Protein AF-B7WRX2-F1 (afdb_monomer)

Structure (mmCIF, N/CA/C/O backbone):
data_AF-B7WRX2-F1
#
_entry.id   AF-B7WRX2-F1
#
loop_
_atom_site.group_PDB
_atom_site.id
_atom_site.type_symbol
_atom_site.label_atom_id
_atom_site.label_alt_id
_atom_site.label_comp_id
_atom_site.label_asym_id
_atom_site.label_entity_id
_atom_site.label_seq_id
_atom_site.pdbx_PDB_ins_code
_atom_site.Cartn_x
_atom_site.Cartn_y
_atom_site.Cartn_z
_atom_site.occupancy
_atom_site.B_iso_or_equiv
_atom_site.auth_seq_id
_atom_site.auth_comp_id
_atom_site.auth_asym_id
_atom_site.auth_atom_id
_atom_site.pdbx_PDB_model_num
ATOM 1 N N . MET A 1 1 ? 31.858 -8.981 95.385 1.00 39.81 1 MET A N 1
ATOM 2 C CA . MET A 1 1 ? 32.748 -10.086 94.977 1.00 39.81 1 MET A CA 1
ATOM 3 C C . MET A 1 1 ? 32.674 -10.110 93.458 1.00 39.81 1 MET A C 1
ATOM 5 O O . MET A 1 1 ? 31.637 -10.496 92.945 1.00 39.81 1 MET A O 1
ATOM 9 N N . SER A 1 2 ? 33.496 -9.304 92.774 1.00 39.25 2 SER A N 1
ATOM 10 C CA . SER A 1 2 ? 34.841 -9.690 92.272 1.00 39.25 2 SER A CA 1
ATOM 11 C C . SER A 1 2 ? 34.689 -10.807 91.237 1.00 39.25 2 SER A C 1
ATOM 13 O O . SER A 1 2 ? 34.076 -11.812 91.560 1.00 39.25 2 SER A O 1
ATOM 15 N N . SER A 1 3 ? 35.172 -10.761 90.003 1.00 35.72 3 SER A N 1
ATOM 16 C CA . SER A 1 3 ? 36.158 -9.952 89.275 1.00 35.72 3 SER A CA 1
ATOM 17 C C . SER A 1 3 ? 35.959 -10.348 87.779 1.00 35.72 3 SER A C 1
ATOM 19 O O . SER A 1 3 ? 35.392 -11.408 87.529 1.00 35.72 3 SER A O 1
ATOM 21 N N . GLU A 1 4 ? 36.114 -9.454 86.787 1.00 37.50 4 GLU A N 1
ATOM 22 C CA . GLU A 1 4 ? 37.285 -9.403 85.865 1.00 37.50 4 GLU A CA 1
ATOM 23 C C . GLU A 1 4 ? 37.557 -10.735 85.117 1.00 37.50 4 GLU A C 1
ATOM 25 O O . GLU A 1 4 ? 37.553 -11.790 85.732 1.00 37.50 4 GLU A O 1
ATOM 30 N N . THR A 1 5 ? 37.855 -10.857 83.821 1.00 41.81 5 THR A N 1
ATOM 31 C CA . THR A 1 5 ? 38.172 -9.983 82.676 1.00 41.81 5 THR A CA 1
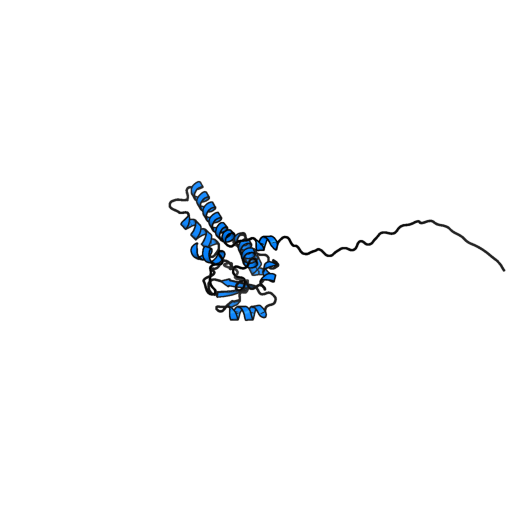ATOM 32 C C . THR A 1 5 ? 38.338 -10.957 81.498 1.00 41.81 5 THR A C 1
ATOM 34 O O . THR A 1 5 ? 38.952 -11.995 81.705 1.00 41.81 5 THR A O 1
ATOM 37 N N . VAL A 1 6 ? 37.941 -10.626 80.264 1.00 42.34 6 VAL A N 1
ATOM 38 C CA . VAL A 1 6 ? 38.852 -10.795 79.110 1.00 42.34 6 VAL A CA 1
ATOM 39 C C . VAL A 1 6 ? 38.416 -9.924 77.937 1.00 42.34 6 VAL A C 1
ATOM 41 O O . VAL A 1 6 ? 37.252 -9.862 77.557 1.00 42.34 6 VAL A O 1
ATOM 44 N N . ASN A 1 7 ? 39.414 -9.246 77.392 1.00 36.06 7 ASN A N 1
ATOM 45 C CA . ASN A 1 7 ? 39.386 -8.256 76.334 1.00 36.06 7 ASN A CA 1
ATOM 46 C C . ASN A 1 7 ? 40.104 -8.874 75.120 1.00 36.06 7 ASN A C 1
ATOM 48 O O . ASN A 1 7 ? 41.166 -9.463 75.314 1.00 36.06 7 ASN A O 1
ATOM 52 N N . ALA A 1 8 ? 39.577 -8.740 73.899 1.00 39.19 8 ALA A N 1
ATOM 53 C CA . ALA A 1 8 ? 40.327 -9.023 72.668 1.00 39.19 8 ALA A CA 1
ATOM 54 C C . ALA A 1 8 ? 39.709 -8.306 71.450 1.00 39.19 8 ALA A C 1
ATOM 56 O O . ALA A 1 8 ? 38.805 -8.805 70.791 1.00 39.19 8 ALA A O 1
ATOM 57 N N . MET A 1 9 ? 40.203 -7.087 71.219 1.00 32.47 9 MET A N 1
ATOM 58 C CA . MET A 1 9 ? 40.670 -6.513 69.944 1.00 32.47 9 MET A CA 1
ATOM 59 C C . MET A 1 9 ? 40.280 -7.241 68.638 1.00 32.47 9 MET A C 1
ATOM 61 O O . MET A 1 9 ? 40.687 -8.379 68.444 1.00 32.47 9 MET A O 1
ATOM 65 N N . SER A 1 10 ? 39.685 -6.525 67.672 1.00 35.28 10 SER A N 1
ATOM 66 C CA . SER A 1 10 ? 40.341 -6.233 66.376 1.00 35.28 10 SER A CA 1
ATOM 67 C C . SER A 1 10 ? 39.459 -5.381 65.442 1.00 35.28 10 SER A C 1
ATOM 69 O O . SER A 1 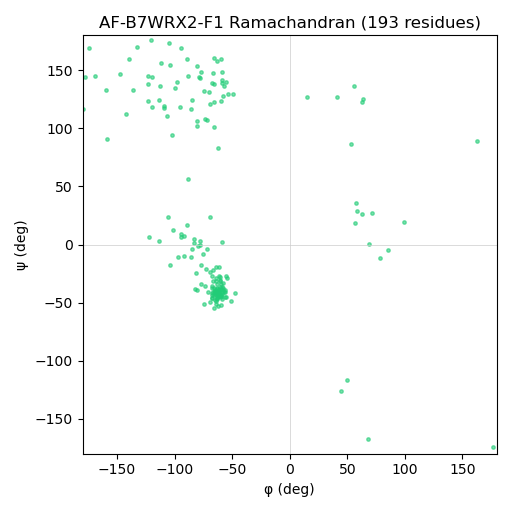10 ? 38.393 -5.809 65.017 1.00 35.28 10 SER A O 1
ATOM 71 N N . SER A 1 11 ? 39.952 -4.175 65.146 1.00 36.00 11 SER A N 1
ATOM 72 C CA . SER A 1 11 ? 40.072 -3.522 63.828 1.00 36.00 11 SER A CA 1
ATOM 73 C C . SER A 1 11 ? 38.945 -3.612 62.780 1.00 36.00 11 SER A C 1
ATOM 75 O O . SER A 1 11 ? 38.634 -4.685 62.277 1.00 36.00 11 SER A O 1
ATOM 77 N N . GLY A 1 12 ? 38.496 -2.446 62.282 1.00 37.28 12 GLY A N 1
ATOM 78 C CA . GLY A 1 12 ? 37.892 -2.348 60.942 1.00 37.28 12 GLY A CA 1
ATOM 79 C C . GLY A 1 12 ? 37.063 -1.091 60.646 1.00 37.28 12 GLY A C 1
ATOM 80 O O . GLY A 1 12 ? 35.854 -1.093 60.835 1.00 37.28 12 GLY A O 1
ATOM 81 N N . GLN A 1 13 ? 37.714 -0.038 60.144 1.00 38.47 13 GLN A N 1
ATOM 82 C CA . GLN A 1 13 ? 37.137 1.167 59.515 1.00 38.47 13 GLN A CA 1
ATOM 83 C C . GLN A 1 13 ? 36.194 0.852 58.325 1.00 38.47 13 GLN A C 1
ATOM 85 O O . GLN A 1 13 ? 36.468 -0.072 57.571 1.00 38.47 13 GLN A O 1
ATOM 90 N N . ALA A 1 14 ? 35.063 1.574 58.200 1.00 35.00 14 ALA A N 1
ATOM 91 C CA . ALA A 1 14 ? 34.720 2.603 57.179 1.00 35.00 14 ALA A CA 1
ATOM 92 C C . ALA A 1 14 ? 34.647 2.084 55.712 1.00 35.00 14 ALA A C 1
ATOM 94 O O . ALA A 1 14 ? 35.607 1.517 55.219 1.00 35.00 14 ALA A O 1
ATOM 95 N N . LEU A 1 15 ? 33.558 2.196 54.933 1.00 45.88 15 LEU A N 1
ATOM 96 C CA . LEU A 1 15 ? 32.825 3.378 54.432 1.00 45.88 15 LEU A CA 1
ATOM 97 C C . LEU A 1 15 ? 31.542 2.919 53.668 1.00 45.88 15 LEU A C 1
ATOM 99 O O . LEU A 1 15 ? 31.419 1.735 53.354 1.00 45.88 15 LEU A O 1
ATOM 103 N N . PRO A 1 16 ? 30.606 3.833 53.323 1.00 48.81 16 PRO A N 1
ATOM 104 C CA . PRO A 1 16 ? 29.342 3.534 52.645 1.00 48.81 16 PRO A CA 1
ATOM 105 C C . PRO A 1 16 ? 29.481 3.555 51.112 1.00 48.81 16 PRO A C 1
ATOM 107 O O . PRO A 1 16 ? 30.196 4.392 50.563 1.00 48.81 16 PRO A O 1
ATOM 110 N N . ALA A 1 17 ? 28.752 2.690 50.403 1.00 38.75 17 ALA A N 1
ATOM 111 C CA . ALA A 1 17 ? 28.633 2.740 48.945 1.00 38.75 17 ALA A CA 1
ATOM 112 C C . ALA A 1 17 ? 27.164 2.940 48.552 1.00 38.75 17 ALA A C 1
ATOM 114 O O . ALA A 1 17 ? 26.296 2.142 48.901 1.00 38.75 17 ALA A O 1
ATOM 115 N N . GLY A 1 18 ? 26.904 4.063 47.880 1.00 40.38 18 GLY A N 1
ATOM 116 C CA . GLY A 1 18 ? 25.581 4.520 47.483 1.00 40.38 18 GLY A CA 1
ATOM 117 C C . GLY A 1 18 ? 24.904 3.620 46.453 1.00 40.38 18 GLY A C 1
ATOM 118 O O . GLY A 1 18 ? 25.510 3.192 45.472 1.00 40.38 18 GLY A O 1
ATOM 119 N N . ALA A 1 19 ? 23.610 3.390 46.663 1.00 40.22 19 ALA A N 1
ATOM 120 C CA . ALA A 1 19 ? 22.714 2.838 45.663 1.00 40.22 19 ALA A CA 1
ATOM 121 C C . ALA A 1 19 ? 22.277 3.970 44.720 1.00 40.22 19 ALA A C 1
ATOM 123 O O . ALA A 1 19 ? 21.434 4.795 45.071 1.00 40.22 19 ALA A O 1
ATOM 124 N N . ALA A 1 20 ? 22.884 4.032 43.535 1.00 40.59 20 ALA A N 1
ATOM 125 C CA . ALA A 1 20 ? 22.390 4.852 42.439 1.00 40.59 20 ALA A CA 1
ATOM 126 C C . ALA A 1 20 ? 21.082 4.244 41.913 1.00 40.59 20 ALA A C 1
ATOM 128 O O . ALA A 1 20 ? 21.045 3.086 41.493 1.00 40.59 20 ALA A O 1
ATOM 129 N N . ALA A 1 21 ? 20.011 5.035 41.970 1.00 42.03 21 ALA A N 1
ATOM 130 C CA . ALA A 1 21 ? 18.742 4.745 41.328 1.00 42.03 21 ALA A CA 1
ATOM 131 C C . ALA A 1 21 ? 18.958 4.606 39.814 1.00 42.03 21 ALA A C 1
ATOM 133 O O . ALA A 1 21 ? 19.498 5.501 39.167 1.00 42.03 21 ALA A O 1
ATOM 134 N N . ILE A 1 22 ? 18.558 3.462 39.265 1.00 50.22 22 ILE A N 1
ATOM 135 C CA . ILE A 1 22 ? 18.494 3.244 37.824 1.00 50.22 22 ILE A CA 1
ATOM 136 C C . ILE A 1 22 ? 17.189 3.889 37.357 1.00 50.22 22 ILE A C 1
ATOM 138 O O . ILE A 1 22 ? 16.108 3.370 37.634 1.00 50.22 22 ILE A O 1
ATOM 142 N N . ASP A 1 23 ? 17.299 5.036 36.689 1.00 47.53 23 ASP A N 1
ATOM 143 C CA . ASP A 1 23 ? 16.189 5.639 35.953 1.00 47.53 23 ASP A CA 1
ATOM 144 C C . ASP A 1 23 ? 15.674 4.666 34.874 1.00 47.53 23 ASP A C 1
ATOM 146 O O . ASP A 1 23 ? 16.475 3.991 34.213 1.00 47.53 23 ASP A O 1
ATOM 150 N N . PRO A 1 24 ? 14.351 4.582 34.645 1.00 48.78 24 PRO A N 1
ATOM 151 C CA . PRO A 1 24 ? 13.817 3.823 33.526 1.00 48.78 24 PRO A CA 1
ATOM 152 C C . PRO A 1 24 ? 14.208 4.490 32.194 1.00 48.78 24 PRO A C 1
ATOM 154 O O . PRO A 1 24 ? 14.307 5.717 32.111 1.00 48.78 24 PRO A O 1
ATOM 157 N N . PRO A 1 25 ? 14.409 3.707 31.119 1.00 46.03 25 PRO A N 1
ATOM 158 C CA . PRO A 1 25 ? 14.794 4.251 29.826 1.00 46.03 25 PRO A CA 1
ATOM 159 C C . PRO A 1 25 ? 13.658 5.116 29.267 1.00 46.03 25 PRO A C 1
ATOM 161 O O . PRO A 1 25 ? 12.529 4.655 29.093 1.00 46.03 25 PRO A O 1
ATOM 164 N N . GLY A 1 26 ? 13.967 6.384 28.989 1.00 43.19 26 GLY A N 1
ATOM 165 C CA . GLY A 1 26 ? 13.060 7.311 28.315 1.00 43.19 26 GLY A CA 1
ATOM 166 C C . GLY A 1 26 ? 12.652 6.824 26.915 1.00 43.19 26 GLY A C 1
ATOM 167 O O . GLY A 1 26 ? 13.337 5.991 26.312 1.00 43.19 26 GLY A O 1
ATOM 168 N N . PRO A 1 27 ? 11.533 7.330 26.366 1.00 46.38 27 PRO A N 1
ATOM 169 C CA . PRO A 1 27 ? 10.977 6.825 25.121 1.00 46.38 27 PRO A CA 1
ATOM 170 C C . PRO A 1 27 ? 11.904 7.132 23.939 1.00 46.38 27 PRO A C 1
ATOM 172 O O . PRO A 1 27 ? 12.454 8.228 23.817 1.00 46.38 27 PRO A O 1
ATOM 175 N N . ALA A 1 28 ? 12.045 6.158 23.038 1.00 42.94 28 ALA A N 1
ATOM 176 C CA . ALA A 1 28 ? 12.786 6.254 21.784 1.00 42.94 28 ALA A CA 1
ATOM 177 C C . ALA A 1 28 ? 12.182 7.327 20.850 1.00 42.94 28 ALA A C 1
ATOM 179 O O . ALA A 1 28 ? 11.408 7.044 19.940 1.00 42.94 28 ALA A O 1
ATOM 180 N N . MET A 1 29 ? 12.555 8.588 21.065 1.00 41.28 29 MET A N 1
ATOM 181 C CA . MET A 1 29 ? 12.012 9.766 20.374 1.00 41.28 29 MET A CA 1
ATOM 182 C C . MET A 1 29 ? 12.577 9.970 18.947 1.00 41.28 29 MET A C 1
ATOM 184 O O . MET A 1 29 ? 12.240 10.936 18.265 1.00 41.28 29 MET A O 1
ATOM 188 N N . GLY A 1 30 ? 13.423 9.055 18.456 1.00 41.25 30 GLY A N 1
ATOM 189 C CA . GLY A 1 30 ? 14.110 9.181 17.163 1.00 41.25 30 GLY A CA 1
ATOM 190 C C . GLY A 1 30 ? 13.291 8.755 15.937 1.00 41.25 30 GLY A C 1
ATOM 191 O O . GLY A 1 30 ? 13.362 9.413 14.899 1.00 41.25 30 GLY A O 1
ATOM 192 N N . ALA A 1 31 ? 12.486 7.691 16.041 1.00 44.44 31 ALA A N 1
ATOM 193 C CA . ALA A 1 31 ? 11.767 7.125 14.891 1.00 44.44 31 ALA A CA 1
ATOM 194 C C . ALA A 1 31 ? 10.521 7.942 14.493 1.00 44.44 31 ALA A C 1
ATOM 196 O O . ALA A 1 31 ? 10.223 8.085 13.305 1.00 44.44 31 ALA A O 1
ATOM 197 N N . SER A 1 32 ? 9.840 8.544 15.477 1.00 47.88 32 SER A N 1
ATOM 198 C CA . SER A 1 32 ? 8.602 9.310 15.261 1.00 47.88 32 SER A CA 1
ATOM 199 C C . SER A 1 32 ? 8.821 10.539 14.361 1.00 47.88 32 SER A C 1
ATOM 201 O O . SER A 1 32 ? 8.055 10.775 13.427 1.00 47.88 32 SER A O 1
ATOM 203 N N . SER A 1 33 ? 9.944 11.256 14.530 1.00 50.06 33 SER A N 1
ATOM 204 C CA . SER A 1 33 ? 10.221 12.463 13.729 1.00 50.06 33 SER A CA 1
ATOM 205 C C . SER A 1 33 ? 10.603 12.175 12.271 1.00 50.06 33 SER A C 1
ATOM 207 O O . SER A 1 33 ? 10.519 13.067 11.426 1.00 50.06 33 SER A O 1
ATOM 209 N N . ALA A 1 34 ? 11.060 10.958 11.951 1.00 48.97 34 ALA A N 1
ATOM 210 C CA . ALA A 1 34 ? 11.380 10.563 10.579 1.00 48.97 34 ALA A CA 1
ATOM 211 C C . ALA A 1 34 ? 10.110 10.177 9.802 1.00 48.97 34 ALA A C 1
ATOM 213 O O . ALA A 1 34 ? 9.954 10.570 8.645 1.00 48.97 34 ALA A O 1
ATOM 214 N N . ALA A 1 35 ? 9.172 9.486 10.460 1.00 50.22 35 ALA A N 1
ATOM 215 C CA . ALA A 1 35 ? 7.869 9.128 9.900 1.00 50.22 35 ALA A CA 1
ATOM 216 C C . ALA A 1 35 ? 7.005 10.364 9.575 1.00 50.22 35 ALA A C 1
ATOM 218 O O . ALA A 1 35 ? 6.369 10.411 8.521 1.00 50.22 35 ALA A O 1
ATOM 219 N N . GLU A 1 36 ? 7.043 11.402 10.420 1.00 55.53 36 GLU A N 1
ATOM 220 C CA . GLU A 1 36 ? 6.352 12.682 10.177 1.00 55.53 36 GLU A CA 1
ATOM 221 C C . GLU A 1 36 ? 6.834 13.418 8.918 1.00 55.53 36 GLU A C 1
ATOM 223 O O . GLU A 1 36 ? 6.066 14.142 8.282 1.00 55.53 36 GLU A O 1
ATOM 228 N N . ARG A 1 37 ? 8.090 13.201 8.509 1.00 65.62 37 ARG A N 1
ATOM 229 C CA . ARG A 1 37 ? 8.737 13.935 7.409 1.00 65.62 37 ARG A CA 1
ATOM 230 C C . ARG A 1 37 ? 8.607 13.278 6.036 1.00 65.62 37 ARG A C 1
ATOM 232 O O . ARG A 1 37 ? 8.935 13.909 5.030 1.00 65.62 37 ARG A O 1
ATOM 239 N N . LEU A 1 38 ? 8.124 12.038 5.953 1.00 86.81 38 LEU A N 1
ATOM 240 C CA . LEU A 1 38 ? 7.955 11.360 4.668 1.00 86.81 38 LEU A CA 1
ATOM 241 C C . LEU A 1 38 ? 6.757 11.943 3.919 1.00 86.81 38 LEU A C 1
ATOM 243 O O . LEU A 1 38 ? 5.603 11.707 4.276 1.00 86.81 38 LEU A O 1
ATOM 247 N N . SER A 1 39 ? 7.030 12.705 2.859 1.00 92.38 39 SER A N 1
ATOM 248 C CA . SER A 1 39 ? 5.991 13.209 1.961 1.00 92.38 39 SER A CA 1
ATOM 249 C C . SER A 1 39 ? 5.563 12.130 0.952 1.00 92.38 39 SER A C 1
ATOM 251 O O . SER A 1 39 ? 6.374 11.277 0.580 1.00 92.38 39 SER A O 1
ATOM 253 N N . PRO A 1 40 ? 4.323 12.173 0.427 1.00 93.56 40 PRO A N 1
ATOM 254 C CA . PRO A 1 40 ? 3.880 11.248 -0.625 1.00 93.56 40 PRO A CA 1
ATOM 255 C C . PRO A 1 40 ? 4.799 11.233 -1.861 1.00 93.56 40 PRO A C 1
ATOM 257 O O . PRO A 1 40 ? 4.964 10.211 -2.527 1.00 93.56 40 PRO A O 1
ATOM 260 N N . GLN A 1 41 ? 5.462 12.358 -2.146 1.00 94.12 41 GLN A N 1
ATOM 261 C CA . GLN A 1 41 ? 6.374 12.480 -3.283 1.00 94.12 41 GLN A CA 1
ATOM 262 C C . GLN A 1 41 ? 7.632 11.620 -3.141 1.00 94.12 41 GLN A C 1
ATOM 264 O O . GLN A 1 41 ? 8.190 11.201 -4.155 1.00 94.12 41 GLN A O 1
ATOM 269 N N . VAL A 1 42 ? 8.058 11.318 -1.913 1.00 95.56 42 VAL A N 1
ATOM 270 C CA . VAL A 1 42 ? 9.191 10.420 -1.656 1.00 95.56 42 VAL A CA 1
ATOM 271 C C . VAL A 1 42 ? 8.843 8.988 -2.077 1.00 95.56 42 VAL A C 1
ATOM 273 O O . VAL A 1 42 ? 9.622 8.356 -2.790 1.00 95.56 42 VAL A O 1
ATOM 276 N N . LEU A 1 43 ? 7.634 8.513 -1.753 1.00 96.56 43 LEU A N 1
ATOM 277 C CA . LEU A 1 43 ? 7.151 7.183 -2.150 1.00 96.56 43 LEU A CA 1
ATOM 278 C C . LEU A 1 43 ? 7.050 7.049 -3.679 1.00 96.56 43 LEU A C 1
ATOM 280 O O . LEU A 1 43 ? 7.518 6.078 -4.272 1.00 96.56 43 LEU A O 1
ATOM 284 N N . ILE A 1 44 ? 6.480 8.062 -4.337 1.00 97.00 44 ILE A N 1
ATOM 285 C CA . ILE A 1 44 ? 6.405 8.140 -5.805 1.00 97.00 44 ILE A CA 1
ATOM 286 C C . ILE A 1 44 ? 7.814 8.187 -6.418 1.00 97.00 44 ILE A C 1
ATOM 288 O O . ILE A 1 44 ? 8.081 7.566 -7.454 1.00 97.00 44 ILE A O 1
ATOM 292 N N . GLY A 1 45 ? 8.714 8.952 -5.798 1.00 96.81 45 GLY A N 1
ATOM 293 C CA . GLY A 1 45 ? 10.102 9.115 -6.214 1.00 96.81 45 GLY A CA 1
ATOM 294 C C . GLY A 1 45 ? 10.852 7.789 -6.270 1.00 96.81 45 GLY A C 1
ATOM 295 O O . GLY A 1 45 ? 11.585 7.559 -7.231 1.00 96.81 45 GLY A O 1
ATOM 296 N N . GLU A 1 46 ? 10.600 6.892 -5.320 1.00 96.94 46 GLU A N 1
ATOM 297 C CA . GLU A 1 46 ? 11.247 5.581 -5.252 1.00 96.94 46 GLU A CA 1
ATOM 298 C C . GLU A 1 46 ? 10.935 4.703 -6.474 1.00 96.94 46 GLU A C 1
ATOM 300 O O . GLU A 1 46 ? 11.841 4.158 -7.111 1.00 96.94 46 GLU A O 1
ATOM 305 N N . ILE A 1 47 ? 9.676 4.660 -6.922 1.00 97.00 47 ILE A N 1
ATOM 306 C CA . ILE A 1 47 ? 9.306 3.955 -8.164 1.00 97.00 47 ILE A CA 1
ATOM 307 C C . ILE A 1 47 ? 10.024 4.565 -9.383 1.00 97.00 47 ILE A C 1
ATOM 309 O O . ILE A 1 47 ? 10.501 3.841 -10.263 1.00 97.00 47 ILE A O 1
ATOM 313 N N . LYS A 1 48 ? 10.172 5.897 -9.430 1.00 97.31 48 LYS A N 1
ATOM 314 C CA . LYS A 1 48 ? 10.922 6.578 -10.502 1.00 97.31 48 LYS A CA 1
ATOM 315 C C . LYS A 1 48 ? 12.420 6.282 -10.447 1.00 97.31 48 LYS A C 1
ATOM 317 O O . LYS A 1 48 ? 13.061 6.216 -11.497 1.00 97.31 48 LYS A O 1
ATOM 322 N N . VAL A 1 49 ? 13.012 6.176 -9.257 1.00 97.31 49 VAL A N 1
ATOM 323 C CA . VAL A 1 49 ? 14.422 5.787 -9.080 1.00 97.31 49 VAL A CA 1
ATOM 324 C C . VAL A 1 49 ? 14.626 4.376 -9.620 1.00 97.31 49 VAL A C 1
ATOM 326 O O . VAL A 1 49 ? 15.436 4.191 -10.527 1.00 97.31 49 VAL A O 1
ATOM 329 N N . ARG A 1 50 ? 13.810 3.418 -9.176 1.00 96.06 50 ARG A N 1
ATOM 330 C CA . ARG A 1 50 ? 13.797 2.032 -9.663 1.00 96.06 50 ARG A CA 1
ATOM 331 C C . ARG A 1 50 ? 13.714 1.923 -11.183 1.00 96.06 50 ARG A C 1
ATOM 333 O O . ARG A 1 50 ? 14.509 1.213 -11.798 1.00 96.06 50 ARG A O 1
ATOM 340 N N . ALA A 1 51 ? 12.784 2.648 -11.802 1.00 96.62 51 ALA A N 1
ATOM 341 C CA . ALA A 1 51 ? 12.629 2.666 -13.256 1.00 96.62 51 ALA A CA 1
ATOM 342 C C . ALA A 1 51 ? 13.884 3.194 -13.972 1.00 96.62 51 ALA A C 1
ATOM 344 O O . ALA A 1 51 ? 14.348 2.589 -14.938 1.00 96.62 51 ALA A O 1
ATOM 345 N N . ARG A 1 52 ? 14.473 4.292 -13.476 1.00 96.69 52 ARG A N 1
ATOM 346 C CA . ARG A 1 52 ? 15.699 4.879 -14.043 1.00 96.69 52 ARG A CA 1
ATOM 347 C C . ARG A 1 52 ? 16.904 3.960 -13.893 1.00 96.69 52 ARG A C 1
ATOM 349 O O . ARG A 1 52 ? 17.650 3.801 -14.852 1.00 96.69 52 ARG A O 1
ATOM 356 N N . VAL A 1 53 ? 17.085 3.338 -12.728 1.00 95.25 53 VAL A N 1
ATOM 357 C CA . VAL A 1 53 ? 18.179 2.384 -12.489 1.00 95.25 53 VAL A CA 1
ATOM 358 C C . VAL A 1 53 ? 18.083 1.207 -13.458 1.00 95.25 53 VAL A C 1
ATOM 360 O O . VAL A 1 53 ? 19.084 0.860 -14.084 1.00 95.25 53 VAL A O 1
ATOM 363 N N . ARG A 1 54 ? 16.882 0.644 -13.651 1.00 92.56 54 ARG A N 1
ATOM 364 C CA . ARG A 1 54 ? 16.661 -0.439 -14.621 1.00 92.56 54 ARG A CA 1
ATOM 365 C C . ARG A 1 54 ? 16.942 -0.004 -16.056 1.00 92.56 54 ARG A C 1
ATOM 367 O O . ARG A 1 54 ? 17.685 -0.694 -16.743 1.00 92.56 54 ARG A O 1
ATOM 374 N N . LEU A 1 55 ? 16.438 1.155 -16.483 1.00 94.19 55 LEU A N 1
ATOM 375 C CA . LEU A 1 55 ? 16.704 1.674 -17.827 1.00 94.19 55 LEU A CA 1
ATOM 376 C C . LEU A 1 55 ? 18.206 1.890 -18.062 1.00 94.19 55 LEU A C 1
ATOM 378 O O . LEU A 1 55 ? 18.739 1.510 -19.103 1.00 94.19 55 LEU A O 1
ATOM 382 N N . SER A 1 56 ? 18.907 2.475 -17.089 1.00 94.44 56 SER A N 1
ATOM 383 C CA . SER A 1 56 ? 20.359 2.656 -17.154 1.00 94.44 56 SER A CA 1
ATOM 384 C C . SER A 1 56 ? 21.097 1.320 -17.234 1.00 94.44 56 SER A C 1
ATOM 386 O O . SER A 1 56 ? 22.053 1.199 -17.995 1.00 94.44 56 SER A O 1
ATOM 388 N N . ARG A 1 57 ? 20.647 0.304 -16.490 1.00 93.12 57 ARG A N 1
ATOM 389 C CA . ARG A 1 57 ? 21.197 -1.054 -16.556 1.00 93.12 57 ARG A CA 1
ATOM 390 C C . ARG A 1 57 ? 20.971 -1.689 -17.932 1.00 93.12 57 ARG A C 1
ATOM 392 O O . ARG A 1 57 ? 21.947 -2.092 -18.554 1.00 93.12 57 ARG A O 1
ATOM 399 N N . ALA A 1 58 ? 19.740 -1.675 -18.440 1.00 91.88 58 ALA A N 1
ATOM 400 C CA . ALA A 1 58 ? 19.394 -2.230 -19.748 1.00 91.88 58 ALA A CA 1
ATOM 401 C C . ALA A 1 58 ? 20.190 -1.576 -20.890 1.00 91.88 58 ALA A C 1
ATOM 403 O O . ALA A 1 58 ? 20.604 -2.250 -21.830 1.00 91.88 58 ALA A O 1
ATOM 404 N N . ARG A 1 59 ? 20.456 -0.264 -20.797 1.00 91.44 59 ARG A N 1
ATOM 405 C CA . ARG A 1 59 ? 21.301 0.457 -21.763 1.00 91.44 59 ARG A CA 1
ATOM 406 C C . ARG A 1 59 ? 22.751 -0.017 -21.738 1.00 91.44 59 ARG A C 1
ATOM 408 O O . ARG A 1 59 ? 23.337 -0.185 -22.800 1.00 91.44 59 ARG A O 1
ATOM 415 N N . ARG A 1 60 ? 23.322 -0.244 -20.550 1.00 90.94 60 ARG A N 1
ATOM 416 C CA . ARG A 1 60 ? 24.696 -0.764 -20.410 1.00 90.94 60 ARG A CA 1
ATOM 417 C C . ARG A 1 60 ? 24.830 -2.202 -20.901 1.00 90.94 60 ARG A C 1
ATOM 419 O O . ARG A 1 60 ? 25.857 -2.550 -21.460 1.00 90.94 60 ARG A O 1
ATOM 426 N N . GLU A 1 61 ? 23.799 -3.015 -20.700 1.00 92.12 61 GLU A N 1
ATOM 427 C CA . GLU A 1 61 ? 23.774 -4.428 -21.095 1.00 92.12 61 GLU A CA 1
ATOM 428 C C . GLU A 1 61 ? 23.394 -4.629 -22.577 1.00 92.12 61 GLU A C 1
ATOM 430 O O . GLU A 1 61 ? 23.277 -5.762 -23.029 1.00 92.12 61 GLU A O 1
ATOM 435 N N . GLY A 1 62 ? 23.153 -3.554 -23.341 1.00 86.94 62 GLY A N 1
ATOM 436 C CA . GLY A 1 62 ? 22.699 -3.632 -24.739 1.00 86.94 62 GLY A CA 1
ATOM 437 C C . GLY A 1 62 ? 21.270 -4.169 -24.917 1.00 86.94 62 GLY A C 1
ATOM 438 O O . GLY A 1 62 ? 20.767 -4.231 -26.034 1.00 86.94 62 GLY A O 1
ATOM 439 N N . ALA A 1 63 ? 20.586 -4.505 -23.821 1.00 78.69 63 ALA A N 1
ATOM 440 C CA . ALA A 1 63 ? 19.245 -5.085 -23.791 1.00 78.69 63 ALA A CA 1
ATOM 441 C C . ALA A 1 63 ? 18.115 -4.042 -23.860 1.00 78.69 63 ALA A C 1
ATOM 443 O O . ALA A 1 63 ? 16.942 -4.404 -23.901 1.00 78.69 63 ALA A O 1
ATOM 444 N N . ALA A 1 64 ? 18.438 -2.742 -23.857 1.00 73.75 64 ALA A N 1
ATOM 445 C CA . ALA A 1 64 ? 17.427 -1.685 -23.871 1.00 73.75 64 ALA A CA 1
ATOM 446 C C . ALA A 1 64 ? 16.530 -1.725 -25.118 1.00 73.75 64 ALA A C 1
ATOM 448 O O . ALA A 1 64 ? 15.360 -1.360 -25.011 1.00 73.75 64 ALA A O 1
ATOM 449 N N . GLY A 1 65 ? 17.033 -2.174 -26.275 1.00 79.31 65 GLY A N 1
ATOM 450 C CA . GLY A 1 65 ? 16.255 -2.235 -27.517 1.00 79.31 65 GLY A CA 1
ATOM 451 C C . GLY A 1 65 ? 15.429 -0.960 -27.750 1.00 79.31 65 GLY A C 1
ATOM 452 O O . GLY A 1 65 ? 15.954 0.150 -27.675 1.00 79.31 65 GLY A O 1
ATOM 453 N N . SER A 1 66 ? 14.118 -1.123 -27.959 1.00 80.50 66 SER A N 1
ATOM 454 C CA . SER A 1 66 ? 13.134 -0.036 -28.098 1.00 80.50 66 SER A CA 1
ATOM 455 C C . SER A 1 66 ? 12.410 0.345 -26.795 1.00 80.50 66 SER A C 1
ATOM 457 O O . SER A 1 66 ? 11.423 1.080 -26.838 1.00 80.50 66 SER A O 1
ATOM 459 N N . THR A 1 67 ? 12.836 -0.169 -25.637 1.00 87.88 67 THR A N 1
ATOM 460 C CA . THR A 1 67 ? 12.127 0.055 -24.368 1.00 87.88 67 THR A CA 1
ATOM 461 C C . THR A 1 67 ? 12.340 1.474 -23.841 1.00 87.88 67 THR A C 1
ATOM 463 O O . THR A 1 67 ? 13.452 2.003 -23.763 1.00 87.88 67 THR A O 1
ATOM 466 N N . SER A 1 68 ? 11.242 2.115 -23.460 1.00 92.12 68 SER A N 1
ATOM 467 C CA . SER A 1 68 ? 11.214 3.503 -23.011 1.00 92.12 68 SER A CA 1
ATOM 468 C C . SER A 1 68 ? 11.302 3.620 -21.484 1.00 92.12 68 SER A C 1
ATOM 470 O O . SER A 1 68 ? 11.131 2.653 -20.735 1.00 92.12 68 SER A O 1
ATOM 472 N N . LEU A 1 69 ? 11.513 4.843 -20.982 1.00 94.69 69 LEU A N 1
ATOM 473 C CA . LEU A 1 69 ? 11.373 5.130 -19.548 1.00 94.69 69 LEU A CA 1
ATOM 474 C C . LEU A 1 69 ? 9.951 4.830 -19.044 1.00 94.69 69 LEU A C 1
ATOM 476 O O . LEU A 1 69 ? 9.782 4.398 -17.905 1.00 94.69 69 LEU A O 1
ATOM 480 N N . ARG A 1 70 ? 8.933 5.043 -19.888 1.00 95.81 70 ARG A N 1
ATOM 481 C CA . ARG A 1 70 ? 7.536 4.747 -19.556 1.00 95.81 70 ARG A CA 1
ATOM 482 C C . ARG A 1 70 ? 7.353 3.255 -19.278 1.00 95.81 70 ARG A C 1
ATOM 484 O O . ARG A 1 70 ? 6.743 2.913 -18.268 1.00 95.81 70 ARG A O 1
ATOM 491 N N . ASP A 1 71 ? 7.932 2.385 -20.100 1.00 95.38 71 ASP A N 1
ATOM 492 C CA . ASP A 1 71 ? 7.826 0.930 -19.921 1.00 95.38 71 ASP A CA 1
ATOM 493 C C . ASP A 1 71 ? 8.438 0.491 -18.589 1.00 95.38 71 ASP A C 1
ATOM 495 O O . ASP A 1 71 ? 7.816 -0.237 -17.816 1.00 95.38 71 ASP A O 1
ATOM 499 N N . HIS A 1 72 ? 9.606 1.040 -18.252 1.00 96.06 72 HIS A N 1
ATOM 500 C CA . HIS A 1 72 ? 10.276 0.773 -16.982 1.00 96.06 72 HIS A CA 1
ATOM 501 C C . HIS A 1 72 ? 9.512 1.311 -15.763 1.00 96.06 72 HIS A C 1
ATOM 503 O O . HIS A 1 72 ? 9.582 0.708 -14.692 1.00 96.06 72 HIS A O 1
ATOM 509 N N . LEU A 1 73 ? 8.766 2.415 -15.901 1.00 97.44 73 LEU A N 1
ATOM 510 C CA . LEU A 1 73 ? 7.870 2.910 -14.848 1.00 97.44 73 LEU A CA 1
ATOM 511 C C . LEU A 1 73 ? 6.692 1.962 -14.623 1.00 97.44 73 LEU A C 1
ATOM 513 O O . LEU A 1 73 ? 6.385 1.638 -13.477 1.00 97.44 73 LEU A O 1
ATOM 517 N N . HIS A 1 74 ? 6.051 1.491 -15.697 1.00 97.50 74 HIS A N 1
ATOM 518 C CA . HIS A 1 74 ? 4.987 0.494 -15.579 1.00 97.50 74 HIS A CA 1
ATOM 519 C C . HIS A 1 74 ? 5.503 -0.805 -14.964 1.00 97.50 74 HIS A C 1
ATOM 521 O O . HIS A 1 74 ? 4.842 -1.361 -14.091 1.00 97.50 74 HIS A O 1
ATOM 527 N N . GLN A 1 75 ? 6.688 -1.258 -15.371 1.00 95.81 75 GLN A N 1
ATOM 528 C CA . GLN A 1 75 ? 7.306 -2.459 -14.823 1.00 95.81 75 GLN A CA 1
ATOM 529 C C . GLN A 1 75 ? 7.629 -2.306 -13.329 1.00 95.81 75 GLN A C 1
ATOM 531 O O . GLN A 1 75 ? 7.218 -3.140 -12.526 1.00 95.81 75 GLN A O 1
ATOM 536 N N . ALA A 1 76 ? 8.275 -1.206 -12.927 1.00 96.06 76 ALA A N 1
ATOM 537 C CA . ALA A 1 76 ? 8.583 -0.941 -11.520 1.00 96.06 76 ALA A CA 1
ATOM 538 C C . ALA A 1 76 ? 7.320 -0.850 -10.643 1.00 96.06 76 ALA A C 1
ATOM 540 O O . ALA A 1 76 ? 7.326 -1.315 -9.506 1.00 96.06 76 ALA A O 1
ATOM 541 N N . ALA A 1 77 ? 6.232 -0.279 -11.169 1.00 96.69 77 ALA A N 1
ATOM 542 C CA . ALA A 1 77 ? 4.945 -0.236 -10.480 1.00 96.69 77 ALA A CA 1
ATOM 543 C C . ALA A 1 77 ? 4.321 -1.635 -10.317 1.00 96.69 77 ALA A C 1
ATOM 545 O O . ALA A 1 77 ? 3.801 -1.947 -9.248 1.00 96.69 77 ALA A O 1
ATOM 546 N N . ARG A 1 78 ? 4.410 -2.494 -11.341 1.00 95.62 78 ARG A N 1
ATOM 547 C CA . ARG A 1 78 ? 3.896 -3.875 -11.297 1.00 95.62 78 ARG A CA 1
ATOM 548 C C . ARG A 1 78 ? 4.608 -4.748 -10.292 1.00 95.62 78 ARG A C 1
ATOM 550 O O . ARG A 1 78 ? 3.957 -5.463 -9.542 1.00 95.62 78 ARG A O 1
ATOM 557 N N . GLU A 1 79 ? 5.923 -4.632 -10.225 1.00 93.25 79 GLU A N 1
ATOM 558 C CA . GLU A 1 79 ? 6.723 -5.353 -9.234 1.00 93.25 79 GLU A CA 1
ATOM 559 C C . GLU A 1 79 ? 6.403 -4.922 -7.800 1.00 93.25 79 GLU A C 1
ATOM 561 O O . GLU A 1 79 ? 6.456 -5.740 -6.890 1.00 93.25 79 GLU A O 1
ATOM 566 N N . ALA A 1 80 ? 6.017 -3.659 -7.597 1.00 93.94 80 ALA A N 1
ATOM 567 C CA . ALA A 1 80 ? 5.522 -3.190 -6.307 1.00 93.94 80 ALA A CA 1
ATOM 568 C C . ALA A 1 80 ? 4.084 -3.660 -6.005 1.00 93.94 80 ALA A C 1
ATOM 570 O O . ALA A 1 80 ? 3.616 -3.477 -4.891 1.00 93.94 80 ALA A O 1
ATOM 571 N N . GLY A 1 81 ? 3.372 -4.270 -6.956 1.00 94.94 81 GLY A N 1
ATOM 572 C CA . GLY A 1 81 ? 2.003 -4.754 -6.765 1.00 94.94 81 GLY A CA 1
ATOM 573 C C . GLY A 1 81 ? 0.911 -3.827 -7.304 1.00 94.94 81 GLY A C 1
ATOM 574 O O . GLY A 1 81 ? -0.241 -3.958 -6.907 1.00 94.94 81 GLY A O 1
ATOM 575 N N . PHE A 1 82 ? 1.222 -2.895 -8.206 1.00 96.69 82 PHE A N 1
ATOM 576 C CA . PHE A 1 82 ? 0.221 -2.050 -8.874 1.00 96.69 82 PHE A CA 1
ATOM 577 C C . PHE A 1 82 ? -0.026 -2.501 -10.323 1.00 96.69 82 PHE A C 1
ATOM 579 O O . PHE A 1 82 ? 0.856 -3.031 -10.983 1.00 96.69 82 PHE A O 1
ATOM 586 N N . ALA A 1 83 ? -1.194 -2.229 -10.898 1.00 95.94 83 ALA A N 1
ATOM 587 C CA . ALA A 1 83 ? -1.495 -2.504 -12.307 1.00 95.94 83 ALA A CA 1
ATOM 588 C C . ALA A 1 83 ? -0.563 -1.740 -13.275 1.00 95.94 83 ALA A C 1
ATOM 590 O O . ALA A 1 83 ? -0.248 -2.204 -14.379 1.00 95.94 83 ALA A O 1
ATOM 591 N N . GLY A 1 84 ? -0.095 -0.561 -12.856 1.00 96.69 84 GLY A N 1
ATOM 592 C CA . GLY A 1 84 ? 0.834 0.273 -13.605 1.00 96.69 84 GLY A CA 1
ATOM 593 C C . GLY A 1 84 ? 1.129 1.599 -12.908 1.00 96.69 84 GLY A C 1
ATOM 594 O O . GLY A 1 84 ? 0.684 1.847 -11.787 1.00 96.69 84 GLY A O 1
ATOM 595 N N . TRP A 1 85 ? 1.875 2.462 -13.603 1.00 97.44 85 TRP A N 1
ATOM 596 C CA . TRP A 1 85 ? 2.378 3.722 -13.052 1.00 97.44 85 TRP A CA 1
ATOM 597 C C . TRP A 1 85 ? 1.284 4.635 -12.485 1.00 97.44 85 TRP A C 1
ATOM 599 O O . TRP A 1 85 ? 1.440 5.147 -11.381 1.00 97.44 85 TRP A O 1
ATOM 609 N N . GLU A 1 86 ? 0.169 4.820 -13.197 1.00 97.44 86 GLU A N 1
ATOM 610 C CA . GLU A 1 86 ? -0.890 5.728 -12.739 1.00 97.44 86 GLU A CA 1
ATOM 611 C C . GLU A 1 86 ? -1.537 5.264 -11.432 1.00 97.44 86 GLU A C 1
ATOM 613 O O . GLU A 1 86 ? -1.747 6.084 -10.540 1.00 97.44 86 GLU A O 1
ATOM 618 N N . GLN A 1 87 ? -1.779 3.960 -11.266 1.00 97.50 87 GLN A N 1
ATOM 619 C CA . GLN A 1 87 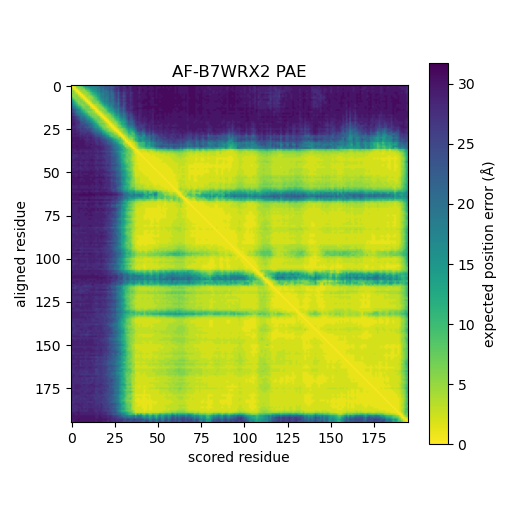? -2.298 3.437 -10.001 1.00 97.50 87 GLN A CA 1
ATOM 620 C C . GLN A 1 87 ? -1.281 3.634 -8.872 1.00 97.50 87 GLN A C 1
ATOM 622 O O . GLN A 1 87 ? -1.637 4.174 -7.829 1.00 97.50 87 GLN A O 1
ATOM 627 N N . ALA A 1 88 ? -0.010 3.279 -9.094 1.00 97.75 88 ALA A N 1
ATOM 628 C CA . ALA A 1 88 ? 1.046 3.479 -8.100 1.00 97.75 88 ALA A CA 1
ATOM 629 C C . ALA A 1 88 ? 1.147 4.950 -7.671 1.00 97.75 88 ALA A C 1
ATOM 631 O O . ALA A 1 88 ? 1.204 5.254 -6.483 1.00 97.75 88 ALA A O 1
ATOM 632 N N . ARG A 1 89 ? 1.113 5.876 -8.638 1.00 97.38 89 ARG A N 1
ATOM 633 C CA . ARG A 1 89 ? 1.165 7.321 -8.395 1.00 97.38 89 ARG A CA 1
ATOM 634 C C . ARG A 1 89 ? -0.026 7.808 -7.574 1.00 97.38 89 ARG A C 1
ATOM 636 O O . ARG A 1 89 ? 0.168 8.648 -6.703 1.00 97.38 89 ARG A O 1
ATOM 643 N N . ARG A 1 90 ? -1.239 7.313 -7.840 1.00 97.19 90 ARG A N 1
ATOM 644 C CA . ARG A 1 90 ? -2.433 7.689 -7.068 1.00 97.19 90 ARG A CA 1
ATOM 645 C C . ARG A 1 90 ? -2.380 7.134 -5.649 1.00 97.19 90 ARG A C 1
ATOM 647 O O . ARG A 1 90 ? -2.531 7.900 -4.704 1.00 97.19 90 ARG A O 1
ATOM 654 N N . VAL A 1 91 ? -2.095 5.840 -5.503 1.00 97.44 91 VAL A N 1
ATOM 655 C CA . VAL A 1 91 ? -2.077 5.166 -4.198 1.00 97.44 91 VAL A CA 1
ATOM 656 C C . VAL A 1 91 ? -0.946 5.706 -3.320 1.00 97.44 91 VAL A C 1
ATOM 658 O O . VAL A 1 91 ? -1.213 6.214 -2.236 1.00 97.44 91 VAL A O 1
ATOM 661 N N . LEU A 1 92 ? 0.304 5.690 -3.791 1.00 97.00 92 LEU A N 1
ATOM 662 C CA . LEU A 1 92 ? 1.455 6.192 -3.022 1.00 97.00 92 LEU A CA 1
ATOM 663 C C . LEU A 1 92 ? 1.436 7.719 -2.856 1.00 97.00 92 LEU A C 1
ATOM 665 O O . LEU A 1 92 ? 2.020 8.251 -1.916 1.00 97.00 92 LEU A O 1
ATOM 669 N N . GLY A 1 93 ? 0.751 8.423 -3.758 1.00 96.31 93 GLY A N 1
ATOM 670 C CA . GLY A 1 93 ? 0.567 9.869 -3.714 1.00 96.31 93 GLY A CA 1
ATOM 671 C C . GLY A 1 93 ? -0.484 10.364 -2.728 1.00 96.31 93 GLY A C 1
ATOM 672 O O . GLY A 1 93 ? -0.668 11.575 -2.658 1.00 96.31 93 GLY A O 1
ATOM 673 N N . ALA A 1 94 ? -1.162 9.475 -1.992 1.00 94.44 94 ALA A N 1
ATOM 674 C CA . ALA A 1 94 ? -2.311 9.821 -1.150 1.00 94.44 94 ALA A CA 1
ATOM 675 C C . ALA A 1 94 ? -3.459 10.497 -1.937 1.00 94.44 94 ALA A C 1
ATOM 677 O O . ALA A 1 94 ? -4.106 11.414 -1.442 1.00 94.44 94 ALA A O 1
ATOM 678 N N . LEU A 1 95 ? -3.684 10.071 -3.188 1.00 95.00 95 LEU A N 1
ATOM 679 C CA . LEU A 1 95 ? -4.707 10.615 -4.097 1.00 95.00 95 LEU A CA 1
ATOM 680 C C . LEU A 1 95 ? -5.829 9.613 -4.419 1.00 95.00 95 LEU A C 1
ATOM 682 O O . LEU A 1 95 ? -6.670 9.907 -5.271 1.00 95.00 95 LEU A O 1
ATOM 686 N N . ALA A 1 96 ? -5.812 8.417 -3.825 1.00 92.88 96 ALA A N 1
ATOM 687 C CA . ALA A 1 96 ? -6.891 7.445 -3.977 1.00 92.88 96 ALA A CA 1
ATOM 688 C C . A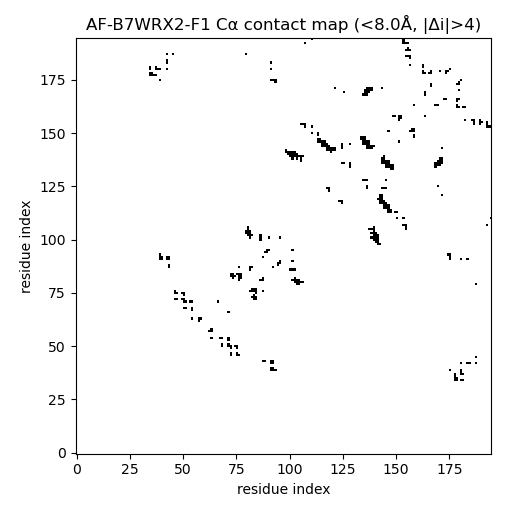LA A 1 96 ? -8.078 7.803 -3.070 1.00 92.88 96 ALA A C 1
ATOM 690 O O . ALA A 1 96 ? -7.898 8.292 -1.954 1.00 92.88 96 ALA A O 1
ATOM 691 N N . ALA A 1 97 ? -9.291 7.554 -3.551 1.00 88.75 97 ALA A N 1
ATOM 692 C CA . ALA A 1 97 ? -10.515 7.682 -2.773 1.00 88.75 97 ALA A CA 1
ATOM 693 C C . ALA A 1 97 ? -10.859 6.360 -2.055 1.00 88.75 97 ALA A C 1
ATOM 695 O O . ALA A 1 97 ? -10.405 5.288 -2.468 1.00 88.75 97 ALA A O 1
ATOM 696 N N . PRO A 1 98 ? -11.691 6.388 -0.997 1.00 83.19 98 PRO A N 1
ATOM 697 C CA . PRO A 1 98 ? -12.258 5.167 -0.431 1.00 83.19 98 PRO A CA 1
ATOM 698 C C . PRO A 1 98 ? -12.957 4.323 -1.511 1.00 83.19 98 PRO A C 1
ATOM 700 O O . PRO A 1 98 ? -13.775 4.836 -2.269 1.00 83.19 98 PRO A O 1
ATOM 703 N N . GLY A 1 99 ? -12.631 3.030 -1.585 1.00 84.50 99 GLY A N 1
ATOM 704 C CA . GLY A 1 99 ? -13.189 2.100 -2.580 1.00 84.50 99 GLY A CA 1
ATOM 705 C C . GLY A 1 99 ? -12.471 2.067 -3.939 1.00 84.50 99 GLY A C 1
ATOM 706 O O . GLY A 1 99 ? -12.807 1.216 -4.777 1.00 84.50 99 GLY A O 1
ATOM 707 N N . ASP A 1 100 ? -11.476 2.936 -4.154 1.00 92.75 100 ASP A N 1
ATOM 708 C CA . ASP A 1 100 ? -10.558 2.820 -5.291 1.00 92.75 100 ASP A CA 1
ATOM 709 C C . ASP A 1 100 ? -9.742 1.522 -5.211 1.00 92.75 100 ASP A C 1
ATOM 711 O O . ASP A 1 100 ? -9.548 0.929 -4.149 1.00 92.75 100 ASP A O 1
ATOM 715 N N . ASP A 1 101 ? -9.232 1.082 -6.361 1.00 95.81 101 ASP A N 1
ATOM 716 C CA . ASP A 1 101 ? -8.328 -0.061 -6.433 1.00 95.81 101 ASP A CA 1
ATOM 717 C C . ASP A 1 101 ? -6.949 0.308 -5.857 1.00 95.81 101 ASP A C 1
ATOM 719 O O . ASP A 1 101 ? -6.157 1.014 -6.491 1.00 95.81 101 ASP A O 1
ATOM 723 N N . MET A 1 102 ? -6.655 -0.214 -4.665 1.00 96.25 102 MET A N 1
ATOM 724 C CA . MET A 1 102 ? -5.397 -0.020 -3.935 1.00 96.25 102 MET A CA 1
ATOM 725 C C . MET A 1 102 ? -4.244 -0.906 -4.441 1.00 96.25 102 MET A C 1
ATOM 727 O O . MET A 1 102 ? -3.125 -0.824 -3.929 1.00 96.25 102 MET A O 1
ATOM 731 N N . GLY A 1 103 ? -4.486 -1.752 -5.446 1.00 95.62 103 GLY A N 1
ATOM 732 C CA . GLY A 1 103 ? -3.533 -2.745 -5.931 1.00 95.62 103 GLY A CA 1
ATOM 733 C C . GLY A 1 103 ? -3.268 -3.862 -4.918 1.00 95.62 103 GLY A C 1
ATOM 734 O O . GLY A 1 103 ? -3.972 -4.030 -3.927 1.00 95.62 103 GLY A O 1
ATOM 735 N N . SER A 1 104 ? -2.232 -4.655 -5.163 1.00 95.38 104 SER A N 1
ATOM 736 C CA . SER A 1 104 ? -1.772 -5.742 -4.293 1.00 95.38 104 SER A CA 1
ATOM 737 C C . SER A 1 104 ? -0.479 -5.398 -3.543 1.00 95.38 104 SER A C 1
ATOM 739 O O . SER A 1 104 ? 0.256 -6.303 -3.162 1.00 95.38 104 SER A O 1
ATOM 741 N N . PHE A 1 105 ? -0.176 -4.109 -3.347 1.00 95.69 105 PHE A N 1
ATOM 742 C CA . PHE A 1 105 ? 1.059 -3.634 -2.698 1.00 95.69 105 PHE A CA 1
ATOM 743 C C . PHE A 1 105 ? 1.262 -4.210 -1.283 1.00 95.69 105 PHE A C 1
ATOM 745 O O . PHE A 1 105 ? 2.367 -4.612 -0.907 1.00 95.69 105 PHE A O 1
ATOM 752 N N . TRP A 1 106 ? 0.168 -4.315 -0.526 1.00 95.25 106 TRP A N 1
ATOM 753 C CA . TRP A 1 106 ? 0.135 -4.861 0.835 1.00 95.25 106 TRP A CA 1
ATOM 754 C C . TRP A 1 106 ? -0.096 -6.371 0.889 1.00 95.25 106 TRP A C 1
ATOM 756 O O . TRP A 1 106 ? -0.457 -6.902 1.932 1.00 95.25 106 TRP A O 1
ATOM 766 N N . HIS A 1 107 ? 0.096 -7.075 -0.224 1.00 92.31 107 HIS A N 1
ATOM 767 C CA . HIS A 1 107 ? -0.119 -8.511 -0.306 1.00 92.31 107 HIS A CA 1
ATOM 768 C C . HIS A 1 107 ? 1.145 -9.234 -0.772 1.00 92.31 107 HIS A C 1
ATOM 770 O O . HIS A 1 107 ? 1.893 -8.736 -1.617 1.00 92.31 107 HIS A O 1
ATOM 776 N N . VAL A 1 108 ? 1.366 -10.438 -0.245 1.00 85.31 108 VAL A N 1
ATOM 777 C CA . VAL A 1 108 ? 2.440 -11.339 -0.675 1.00 85.31 108 VAL A CA 1
ATOM 778 C C . VAL A 1 108 ? 1.807 -12.514 -1.419 1.00 85.31 108 VAL A C 1
ATOM 780 O O . VAL A 1 108 ? 0.973 -13.217 -0.848 1.00 85.31 108 VAL A O 1
ATOM 783 N N . PRO A 1 109 ? 2.127 -12.737 -2.706 1.00 72.06 109 PRO A N 1
ATOM 784 C CA . PRO A 1 109 ? 1.683 -13.937 -3.407 1.00 72.06 109 PRO A CA 1
ATOM 785 C C . PRO A 1 109 ? 2.193 -15.198 -2.699 1.00 72.06 109 PRO A C 1
ATOM 787 O O . PRO A 1 109 ? 3.294 -15.195 -2.167 1.00 72.06 109 PRO A O 1
ATOM 790 N N . ARG A 1 110 ? 1.432 -16.297 -2.769 1.00 67.94 110 ARG A N 1
ATOM 791 C CA . ARG A 1 110 ? 1.840 -17.623 -2.261 1.00 67.94 110 ARG A CA 1
ATOM 792 C C . ARG A 1 110 ? 2.095 -17.713 -0.749 1.00 67.94 110 ARG A C 1
ATOM 794 O O . ARG A 1 110 ? 2.766 -18.636 -0.309 1.00 67.94 110 ARG A O 1
ATOM 801 N N . SER A 1 111 ? 1.468 -16.869 0.066 1.00 66.50 111 SER A N 1
ATOM 802 C CA . SER A 1 111 ? 1.481 -16.994 1.532 1.00 66.50 111 SER A CA 1
ATOM 803 C C . SER A 1 111 ? 0.686 -18.197 2.077 1.00 66.50 111 SER A C 1
ATOM 805 O O . SER A 1 111 ? 0.250 -18.147 3.216 1.00 66.50 111 SER A O 1
ATOM 807 N N . GLY A 1 112 ? 0.466 -19.264 1.294 1.00 60.53 112 GLY A N 1
ATOM 808 C CA . GLY A 1 112 ? -0.632 -20.247 1.404 1.00 60.53 112 GLY A CA 1
ATOM 809 C C . GLY A 1 112 ? -0.795 -21.047 2.707 1.00 60.53 112 GLY A C 1
ATOM 810 O O . GLY A 1 112 ? -1.692 -21.878 2.776 1.00 60.53 112 GLY A O 1
ATOM 811 N N . ILE A 1 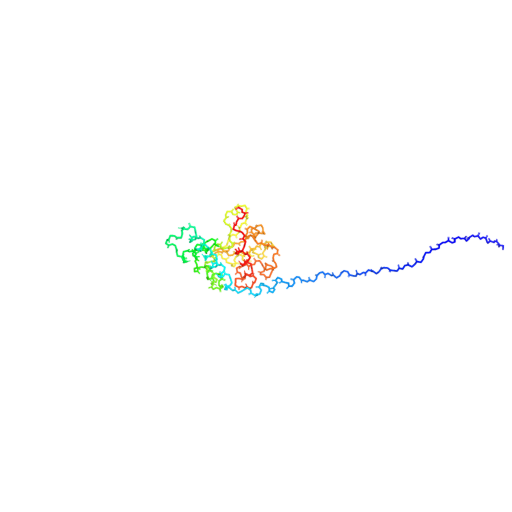113 ? 0.031 -20.805 3.723 1.00 68.31 113 ILE A N 1
ATOM 812 C CA . ILE A 1 113 ? -0.096 -21.364 5.079 1.00 68.31 113 ILE A CA 1
ATOM 813 C C . ILE A 1 113 ? -0.638 -20.309 6.068 1.00 68.31 113 ILE A C 1
ATOM 815 O O . ILE A 1 113 ? -1.138 -20.646 7.138 1.00 68.31 113 ILE A O 1
ATOM 819 N N . LEU A 1 114 ? -0.576 -19.024 5.716 1.00 76.31 114 LEU A N 1
ATOM 820 C CA . LEU A 1 114 ? -0.993 -17.916 6.564 1.00 76.31 114 LEU A CA 1
ATOM 821 C C . LEU A 1 114 ? -2.504 -17.673 6.425 1.00 76.31 114 LEU A C 1
ATOM 823 O O . LEU A 1 114 ? -2.991 -17.464 5.311 1.00 76.31 114 LEU A O 1
ATOM 827 N N . PRO A 1 115 ? -3.264 -17.685 7.533 1.00 75.75 115 PRO A N 1
ATOM 828 C CA . PRO A 1 115 ? -4.699 -17.458 7.488 1.00 75.75 115 PRO A CA 1
ATOM 829 C C . PRO A 1 115 ? -4.997 -16.000 7.134 1.00 75.75 115 PRO A C 1
ATOM 831 O O . PRO A 1 115 ? -4.449 -15.074 7.734 1.00 75.75 115 PRO A O 1
ATOM 834 N N . HIS A 1 116 ? -5.893 -15.800 6.167 1.00 86.38 116 HIS A N 1
ATOM 835 C CA . HIS A 1 116 ? -6.432 -14.490 5.810 1.00 86.38 116 HIS A CA 1
ATOM 836 C C . HIS A 1 116 ? -7.958 -14.525 5.930 1.00 86.38 116 HIS A C 1
ATOM 838 O O . HIS A 1 116 ? -8.591 -15.469 5.451 1.00 86.38 116 HIS A O 1
ATOM 844 N N . ILE A 1 117 ? -8.559 -13.474 6.485 1.00 92.38 117 ILE A N 1
ATOM 845 C CA . ILE A 1 117 ? -10.018 -13.299 6.486 1.00 92.38 117 ILE A CA 1
ATOM 846 C C . ILE A 1 117 ? -10.359 -12.160 5.531 1.00 92.38 117 ILE A C 1
ATOM 848 O O . ILE A 1 117 ? -9.919 -11.033 5.741 1.00 92.38 117 ILE A O 1
ATOM 852 N N . TRP A 1 118 ? -11.113 -12.457 4.475 1.00 95.38 118 TRP A N 1
ATOM 853 C CA . TRP A 1 118 ? -11.394 -11.525 3.382 1.00 95.38 118 TRP A CA 1
ATOM 854 C C . TRP A 1 118 ? -12.746 -10.835 3.534 1.00 95.38 118 TRP A C 1
ATOM 856 O O . TRP A 1 118 ? -13.746 -11.473 3.859 1.00 95.38 118 TRP A O 1
ATOM 866 N N . PHE A 1 119 ? -12.785 -9.544 3.207 1.00 96.31 119 PHE A N 1
ATOM 867 C CA . PHE A 1 119 ? -13.981 -8.714 3.265 1.00 96.31 119 PHE A CA 1
ATOM 868 C C . PHE A 1 119 ? -14.087 -7.838 2.017 1.00 96.31 119 PHE A C 1
ATOM 870 O O . PHE A 1 119 ? -13.133 -7.163 1.622 1.00 96.31 119 PHE A O 1
ATOM 877 N N . SER A 1 120 ? -15.275 -7.808 1.412 1.00 94.62 120 SER A N 1
ATOM 878 C CA . SER A 1 120 ? -15.570 -6.844 0.340 1.00 94.62 120 SER A CA 1
ATOM 879 C C . SER A 1 120 ? -15.950 -5.470 0.895 1.00 94.62 120 SER A C 1
ATOM 881 O O . SER A 1 120 ? -15.729 -4.469 0.228 1.00 94.62 120 SER A O 1
ATOM 883 N N . GLU A 1 121 ? -16.451 -5.422 2.134 1.00 94.50 121 GLU A N 1
ATOM 884 C CA . GLU A 1 121 ? -16.911 -4.200 2.792 1.00 94.50 121 GLU A CA 1
ATOM 885 C C . GLU A 1 121 ? -16.027 -3.843 3.988 1.00 94.50 121 GLU A C 1
ATOM 887 O O . GLU A 1 121 ? -15.889 -4.618 4.940 1.00 94.50 121 GLU A O 1
ATOM 892 N N . TYR A 1 122 ? -15.476 -2.627 3.981 1.00 95.62 122 TYR A N 1
ATOM 893 C CA . TYR A 1 122 ? -14.600 -2.135 5.049 1.00 95.62 122 TYR A CA 1
ATOM 894 C C . TYR A 1 122 ? -15.289 -2.112 6.422 1.00 95.62 122 TYR A C 1
ATOM 896 O O . TYR A 1 122 ? -14.673 -2.460 7.428 1.00 95.62 122 TYR A O 1
ATOM 904 N N . ALA A 1 123 ? -16.577 -1.755 6.479 1.00 95.81 123 ALA A N 1
ATOM 905 C CA . ALA A 1 123 ? -17.317 -1.701 7.739 1.00 95.81 123 ALA A CA 1
ATOM 906 C C . ALA A 1 123 ? -17.346 -3.064 8.456 1.00 95.81 123 ALA A C 1
ATOM 908 O O . ALA A 1 123 ? -17.143 -3.123 9.666 1.00 95.81 123 ALA A O 1
ATOM 909 N N . GLN A 1 124 ? -17.526 -4.155 7.703 1.00 96.31 124 GLN A N 1
ATOM 910 C CA . GLN A 1 124 ? -17.509 -5.516 8.247 1.00 96.31 124 GLN A CA 1
ATOM 911 C C . GLN A 1 124 ? -16.114 -5.895 8.749 1.00 96.31 124 GLN A C 1
ATOM 913 O O . GLN A 1 124 ? -15.976 -6.397 9.863 1.00 96.31 124 GLN A O 1
ATOM 918 N N . ALA A 1 125 ? -15.080 -5.603 7.956 1.00 96.56 125 ALA A N 1
ATOM 919 C CA . ALA A 1 125 ? -13.700 -5.882 8.333 1.00 96.56 125 ALA A CA 1
ATOM 920 C C . ALA A 1 125 ? -13.308 -5.158 9.624 1.00 96.56 125 ALA A C 1
ATOM 922 O O . ALA A 1 125 ? -12.732 -5.759 10.525 1.00 96.56 125 ALA A O 1
ATOM 923 N N . ARG A 1 126 ? -13.688 -3.884 9.758 1.00 96.50 126 ARG A N 1
ATOM 924 C CA . ARG A 1 126 ? -13.436 -3.091 10.962 1.00 96.50 126 ARG A CA 1
ATOM 925 C C . ARG A 1 126 ? -14.126 -3.677 12.197 1.00 96.50 126 ARG A C 1
ATOM 927 O O . ARG A 1 126 ? -13.522 -3.714 13.267 1.00 96.50 126 ARG A O 1
ATOM 934 N N . SER A 1 127 ? -15.367 -4.152 12.066 1.00 96.62 127 SER A N 1
ATOM 935 C CA . SER A 1 127 ? -16.075 -4.817 13.168 1.00 96.62 127 SER A CA 1
ATOM 936 C C . SER A 1 127 ? -15.380 -6.104 13.615 1.00 96.62 127 SER A C 1
ATOM 938 O O . SER A 1 127 ? -15.293 -6.346 14.816 1.00 96.62 127 SER A O 1
ATOM 940 N N . VAL A 1 128 ? -14.853 -6.902 12.681 1.00 96.50 128 VAL A N 1
ATOM 941 C CA . VAL A 1 128 ? -14.084 -8.111 13.019 1.00 96.50 128 VAL A CA 1
ATOM 942 C C . VAL A 1 128 ? -12.724 -7.756 13.620 1.00 96.50 128 VAL A C 1
ATOM 944 O O . VAL A 1 128 ? -12.332 -8.359 14.615 1.00 96.50 128 VAL A O 1
ATOM 947 N N . LEU A 1 129 ? -12.027 -6.748 13.084 1.00 96.44 129 LEU A N 1
ATOM 948 C CA . LEU A 1 129 ? -10.752 -6.268 13.629 1.00 96.44 129 LEU A CA 1
ATOM 949 C C . LEU A 1 129 ? -10.897 -5.845 15.097 1.00 96.44 129 LEU A C 1
ATOM 951 O O . LEU A 1 129 ? -10.051 -6.188 15.913 1.00 96.44 129 LEU A O 1
ATOM 955 N N . ALA A 1 130 ? -11.995 -5.174 15.457 1.00 95.25 1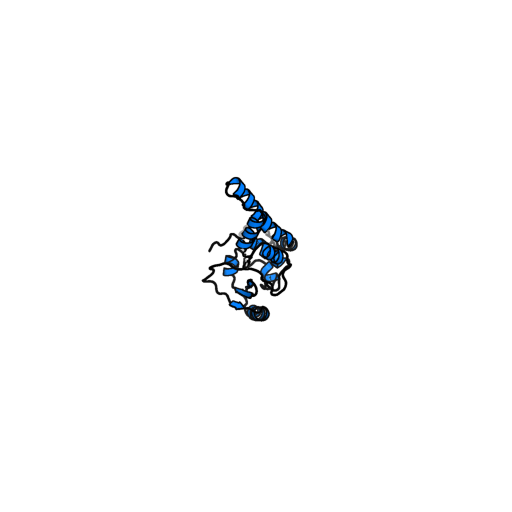30 ALA A N 1
ATOM 956 C CA . ALA A 1 130 ? -12.267 -4.766 16.838 1.00 95.25 130 ALA A CA 1
ATOM 957 C C . ALA A 1 130 ? -12.387 -5.945 17.826 1.00 95.25 130 ALA A C 1
ATOM 959 O O . ALA A 1 130 ? -12.261 -5.746 19.032 1.00 95.25 130 ALA A O 1
ATOM 960 N N . GLN A 1 131 ? -12.632 -7.160 17.329 1.00 94.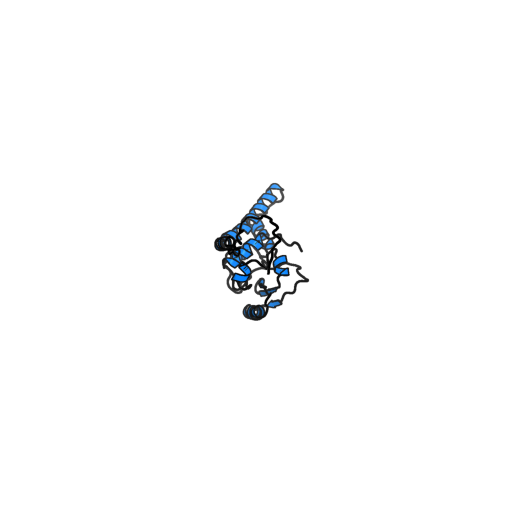94 131 GLN A N 1
ATOM 961 C CA . GLN A 1 131 ? -12.717 -8.387 18.124 1.00 94.94 131 GLN A CA 1
ATOM 962 C C . GLN A 1 131 ? -11.400 -9.183 18.127 1.00 94.94 131 GLN A C 1
ATOM 964 O O . GLN A 1 131 ? -11.265 -10.120 18.912 1.00 94.94 131 GLN A O 1
ATOM 969 N N . GLN A 1 132 ? -10.428 -8.831 17.276 1.00 91.06 132 GLN A N 1
ATOM 970 C CA . GLN A 1 132 ? -9.150 -9.533 17.155 1.00 91.06 132 GLN A CA 1
ATOM 971 C C . GLN A 1 132 ? -8.007 -8.730 17.771 1.00 91.06 132 GLN A C 1
ATOM 973 O O . GLN A 1 132 ? -7.570 -7.710 17.241 1.00 91.06 132 GLN A O 1
ATOM 978 N N . VAL A 1 133 ? -7.478 -9.233 18.886 1.00 86.25 133 VAL A N 1
ATOM 979 C CA . VAL A 1 133 ? -6.416 -8.568 19.660 1.00 86.25 133 VAL A CA 1
ATOM 980 C C . VAL A 1 133 ? -5.086 -8.502 18.900 1.00 86.25 133 VAL A C 1
ATOM 982 O O . VAL A 1 133 ? -4.262 -7.638 19.191 1.00 86.25 133 VAL A O 1
ATOM 985 N N . ASP A 1 134 ? -4.870 -9.371 17.918 1.00 90.88 134 ASP A N 1
ATOM 986 C CA . ASP A 1 134 ? -3.626 -9.551 17.163 1.00 90.88 134 ASP A CA 1
ATOM 987 C C . ASP A 1 134 ? -3.789 -9.362 15.641 1.00 90.88 134 ASP A C 1
ATOM 989 O O . ASP A 1 134 ? -2.837 -9.568 14.884 1.00 90.88 134 ASP A O 1
ATOM 993 N N . GLY A 1 135 ? -4.973 -8.938 15.190 1.00 95.62 135 GLY A N 1
ATOM 994 C CA . GLY A 1 135 ? -5.280 -8.739 13.775 1.00 95.62 135 GLY A CA 1
ATOM 995 C C . GLY A 1 135 ? -4.683 -7.456 13.188 1.00 95.62 135 GLY A C 1
ATOM 996 O O . GLY A 1 135 ? -4.578 -6.427 13.857 1.00 95.62 135 GLY A O 1
ATOM 997 N N . PHE A 1 136 ? -4.340 -7.511 11.901 1.00 97.69 136 PHE A N 1
ATOM 998 C CA . PHE A 1 136 ? -3.940 -6.371 11.076 1.00 97.69 136 PHE A CA 1
ATOM 999 C C . PHE A 1 136 ? -4.851 -6.288 9.857 1.00 97.69 136 PHE A C 1
ATOM 1001 O O . PHE A 1 136 ? -4.936 -7.247 9.091 1.00 97.69 136 PHE A O 1
ATOM 1008 N N . LEU A 1 137 ? -5.514 -5.149 9.661 1.00 97.69 137 LEU A N 1
ATOM 1009 C CA . LEU A 1 137 ? -6.402 -4.920 8.526 1.00 97.69 137 LEU A CA 1
ATOM 1010 C C . LEU A 1 137 ? -5.650 -4.213 7.398 1.00 97.69 137 LEU A C 1
ATOM 1012 O O . LEU A 1 137 ? -5.182 -3.084 7.555 1.00 97.69 137 LEU A O 1
ATOM 1016 N N . LEU A 1 138 ? -5.561 -4.878 6.248 1.00 97.19 138 LEU A N 1
ATOM 1017 C CA . LEU A 1 138 ? -4.808 -4.426 5.082 1.00 97.19 138 LEU A CA 1
ATOM 1018 C C . LEU A 1 138 ? -5.729 -4.235 3.861 1.00 97.19 138 LEU A C 1
ATOM 1020 O O . LEU A 1 138 ? -6.659 -5.023 3.660 1.00 97.19 138 LEU A O 1
ATOM 1024 N N . PRO A 1 139 ? -5.482 -3.224 3.005 1.00 96.94 139 PRO A N 1
ATOM 1025 C CA . PRO A 1 139 ? -6.192 -3.082 1.739 1.00 96.94 139 PRO A CA 1
ATOM 1026 C C . PRO A 1 139 ? -5.649 -4.050 0.677 1.00 96.94 139 PRO A C 1
ATOM 1028 O O . PRO A 1 139 ? -4.441 -4.264 0.559 1.00 96.94 139 PRO A O 1
ATOM 1031 N N . TYR A 1 140 ? -6.543 -4.579 -0.155 1.00 95.81 140 TYR A N 1
ATOM 1032 C CA . TYR A 1 140 ? -6.208 -5.367 -1.339 1.00 95.81 140 TYR A CA 1
ATOM 1033 C C . TYR A 1 140 ? -7.175 -5.050 -2.467 1.00 95.81 140 TYR A C 1
ATOM 1035 O O . TYR A 1 140 ? -8.349 -5.407 -2.423 1.00 95.81 140 TYR A O 1
ATOM 1043 N N . ARG A 1 141 ? -6.676 -4.418 -3.523 1.00 95.50 141 ARG A N 1
ATOM 1044 C CA . ARG A 1 141 ? -7.495 -3.925 -4.625 1.00 95.50 141 ARG A CA 1
ATOM 1045 C C . ARG A 1 141 ? -8.672 -3.110 -4.084 1.00 95.50 141 ARG A C 1
ATOM 1047 O O . ARG A 1 141 ? -8.447 -2.089 -3.448 1.00 95.50 141 ARG A O 1
ATOM 1054 N N . ARG A 1 142 ? -9.902 -3.574 -4.307 1.00 96.25 142 ARG A N 1
ATOM 1055 C CA . ARG A 1 142 ? -11.153 -2.955 -3.831 1.00 96.25 142 ARG A CA 1
ATOM 1056 C C . ARG A 1 142 ? -11.740 -3.662 -2.604 1.00 96.25 142 ARG A C 1
ATOM 1058 O O . ARG A 1 142 ? -12.897 -3.461 -2.273 1.00 96.25 142 ARG A O 1
ATOM 1065 N N . GLN A 1 143 ? -10.960 -4.540 -1.989 1.00 95.88 143 GLN A N 1
ATOM 1066 C CA . GLN A 1 143 ? -11.304 -5.348 -0.828 1.00 95.88 143 GLN A CA 1
ATOM 1067 C C . GLN A 1 143 ? -10.337 -5.032 0.313 1.00 95.88 143 GLN A C 1
ATOM 1069 O O . GLN A 1 143 ? -9.367 -4.281 0.167 1.00 95.88 143 GLN A O 1
ATOM 1074 N N . CYS A 1 144 ? -10.585 -5.647 1.458 1.00 96.31 144 CYS A N 1
ATOM 1075 C CA . CYS A 1 144 ? -9.666 -5.637 2.580 1.00 96.31 144 CYS A CA 1
ATOM 1076 C C . CYS A 1 144 ? -9.622 -7.016 3.231 1.00 96.31 144 CYS A C 1
ATOM 1078 O O . CYS A 1 144 ? -10.500 -7.855 3.021 1.00 96.31 144 CYS A O 1
ATOM 1080 N N . PHE A 1 145 ? -8.556 -7.276 3.972 1.00 96.19 145 PHE A N 1
ATOM 1081 C CA . PHE A 1 145 ? -8.345 -8.568 4.598 1.00 96.19 145 PHE A CA 1
ATOM 1082 C C . PHE A 1 145 ? -7.612 -8.411 5.922 1.00 96.19 145 PHE A C 1
ATOM 1084 O O . PHE A 1 145 ? -6.798 -7.501 6.088 1.00 96.19 145 PHE A O 1
ATOM 1091 N N . ILE A 1 146 ? -7.936 -9.291 6.867 1.00 96.62 146 ILE A N 1
ATOM 1092 C CA . ILE A 1 146 ? -7.280 -9.363 8.170 1.00 96.62 146 ILE A CA 1
ATOM 1093 C C . ILE A 1 146 ? -6.252 -10.486 8.143 1.00 96.62 146 ILE A C 1
ATOM 1095 O O . ILE A 1 146 ? -6.544 -11.592 7.680 1.00 96.62 146 ILE A O 1
ATOM 1099 N N . VAL A 1 147 ? -5.065 -10.186 8.661 1.00 95.62 147 VAL A N 1
ATOM 1100 C CA . VAL A 1 147 ? -3.944 -11.116 8.820 1.00 95.62 147 VAL A CA 1
ATOM 1101 C C . VAL A 1 147 ? -3.341 -11.016 10.216 1.00 95.62 147 VAL A C 1
ATOM 1103 O O . VAL A 1 147 ? -3.645 -10.092 10.967 1.00 95.62 147 VAL A O 1
ATOM 1106 N N . GLN A 1 148 ? -2.452 -11.950 10.540 1.00 94.69 148 GLN A N 1
ATOM 1107 C CA . GLN A 1 148 ? -1.672 -11.953 11.778 1.00 94.69 148 GLN A CA 1
ATOM 1108 C C . GLN A 1 148 ? -0.214 -11.536 11.532 1.00 94.69 148 GLN A C 1
ATOM 1110 O O . GLN A 1 148 ? 0.233 -11.401 10.389 1.00 94.69 148 GLN A O 1
ATOM 1115 N N . ALA A 1 149 ? 0.541 -11.372 12.620 1.00 94.19 149 ALA A N 1
ATOM 1116 C CA . ALA A 1 149 ? 1.936 -10.928 12.615 1.00 94.19 149 ALA A CA 1
ATOM 1117 C C . ALA A 1 149 ? 2.863 -11.654 11.610 1.00 94.19 149 ALA A C 1
ATOM 1119 O O . ALA A 1 149 ? 3.596 -10.949 10.913 1.00 94.19 149 ALA A O 1
ATOM 1120 N N . PRO A 1 150 ? 2.797 -12.990 11.411 1.00 92.25 150 PRO A N 1
ATOM 1121 C CA . PRO A 1 150 ? 3.663 -13.665 10.437 1.00 92.25 150 PRO A CA 1
ATOM 1122 C C . PRO A 1 150 ? 3.484 -13.171 8.993 1.00 92.25 150 PRO A C 1
ATOM 1124 O O . PRO A 1 150 ? 4.418 -13.199 8.197 1.00 92.25 150 PRO A O 1
ATOM 1127 N N . PHE A 1 151 ? 2.297 -12.670 8.630 1.00 93.06 151 PHE A N 1
ATOM 1128 C CA . PHE A 1 151 ? 2.083 -12.070 7.311 1.00 93.06 151 PHE A CA 1
ATOM 1129 C C . PHE A 1 151 ? 2.751 -10.697 7.189 1.00 93.06 151 PHE A C 1
ATOM 1131 O O . PHE A 1 151 ? 3.266 -10.346 6.129 1.00 93.06 151 PHE A O 1
ATOM 1138 N N . ILE A 1 152 ? 2.769 -9.920 8.273 1.00 94.31 152 ILE A N 1
ATOM 1139 C CA . ILE A 1 152 ? 3.466 -8.630 8.324 1.00 94.31 152 ILE A CA 1
ATOM 1140 C C . ILE A 1 152 ? 4.978 -8.843 8.181 1.00 94.31 152 ILE A C 1
ATOM 1142 O O . ILE A 1 152 ? 5.628 -8.141 7.406 1.00 94.31 152 ILE A O 1
ATOM 1146 N N . GLU A 1 153 ? 5.517 -9.879 8.823 1.00 92.81 153 GLU A N 1
ATOM 1147 C CA . GLU A 1 153 ? 6.905 -10.314 8.631 1.00 92.81 153 GLU A CA 1
ATOM 1148 C C . GLU A 1 153 ? 7.158 -10.778 7.191 1.00 92.81 153 GLU A C 1
ATOM 1150 O O . GLU A 1 153 ? 8.169 -10.410 6.594 1.00 92.81 153 GLU A O 1
ATOM 1155 N N . ALA A 1 154 ? 6.208 -11.497 6.580 1.00 90.62 154 ALA A N 1
ATOM 1156 C CA . ALA A 1 154 ? 6.291 -11.894 5.174 1.00 90.62 154 ALA A CA 1
ATOM 1157 C C . ALA A 1 154 ? 6.279 -10.705 4.196 1.00 90.62 154 ALA A C 1
ATOM 1159 O O . ALA A 1 154 ? 6.884 -10.761 3.121 1.00 90.62 154 ALA A O 1
ATOM 1160 N N . LEU A 1 155 ? 5.645 -9.590 4.576 1.00 91.19 155 LEU A N 1
ATOM 1161 C CA . LEU A 1 155 ? 5.751 -8.308 3.873 1.00 91.19 155 LEU A CA 1
ATOM 1162 C C . LEU A 1 155 ? 7.122 -7.627 4.074 1.00 91.19 155 LEU A C 1
ATOM 1164 O O . LEU A 1 155 ? 7.375 -6.586 3.460 1.00 91.19 155 LEU A O 1
ATOM 1168 N N . GLY A 1 156 ? 8.010 -8.195 4.890 1.00 92.12 156 GLY A N 1
ATOM 1169 C CA . GLY A 1 156 ? 9.301 -7.624 5.267 1.00 92.12 156 GLY A CA 1
ATOM 1170 C C . GLY A 1 156 ? 9.174 -6.433 6.215 1.00 92.12 156 GLY A C 1
ATOM 1171 O O . GLY A 1 156 ? 10.020 -5.541 6.192 1.00 92.12 156 GLY A O 1
ATOM 1172 N N . LEU A 1 157 ? 8.098 -6.392 7.004 1.00 94.50 157 LEU A N 1
ATOM 1173 C CA . LEU A 1 157 ? 7.818 -5.348 7.985 1.00 94.50 157 LEU A CA 1
ATOM 1174 C C . LEU A 1 157 ? 7.909 -5.912 9.401 1.00 94.50 157 LEU A C 1
ATOM 1176 O O . LEU A 1 157 ? 7.704 -7.102 9.625 1.00 94.50 157 LEU A O 1
ATOM 1180 N N . ASN A 1 158 ? 8.170 -5.040 10.372 1.00 95.00 158 ASN A N 1
ATOM 1181 C CA . ASN A 1 158 ? 8.142 -5.416 11.780 1.00 95.00 158 ASN A CA 1
ATOM 1182 C C . ASN A 1 158 ? 6.700 -5.302 12.326 1.00 95.00 158 ASN A C 1
ATOM 1184 O O . ASN A 1 158 ? 6.173 -4.187 12.370 1.00 95.00 158 ASN A O 1
ATOM 1188 N N . PRO A 1 159 ? 6.048 -6.393 12.776 1.00 95.56 159 PRO A N 1
ATOM 1189 C CA . PRO A 1 159 ? 4.712 -6.328 13.382 1.00 95.56 159 PRO A CA 1
ATOM 1190 C C . PRO A 1 159 ? 4.676 -5.535 14.699 1.00 95.56 159 PRO A C 1
ATOM 1192 O O . PRO A 1 159 ? 3.610 -5.071 15.101 1.00 95.56 159 PRO A O 1
ATOM 1195 N N . ALA A 1 160 ? 5.828 -5.342 15.351 1.00 95.94 160 ALA A N 1
ATOM 1196 C CA . ALA A 1 160 ? 5.983 -4.507 16.541 1.00 95.94 160 ALA A CA 1
ATOM 1197 C C . ALA A 1 160 ? 6.361 -3.044 16.226 1.00 95.94 160 ALA A C 1
ATOM 1199 O O . ALA A 1 160 ? 6.662 -2.287 17.149 1.00 95.94 160 ALA A O 1
ATOM 1200 N N . ASP A 1 161 ? 6.369 -2.624 14.951 1.00 95.44 161 ASP A N 1
ATOM 1201 C CA . ASP A 1 161 ? 6.609 -1.219 14.599 1.00 95.44 161 ASP A CA 1
ATOM 1202 C C . ASP A 1 161 ? 5.562 -0.307 15.282 1.00 95.44 161 ASP A C 1
ATOM 1204 O O . ASP A 1 161 ? 4.356 -0.548 15.138 1.00 95.44 161 ASP A O 1
ATOM 1208 N N . PRO A 1 162 ? 5.979 0.753 16.004 1.00 94.56 162 PRO A N 1
ATOM 1209 C CA . PRO A 1 162 ? 5.061 1.673 16.676 1.00 94.56 162 PRO A CA 1
ATOM 1210 C C . PRO A 1 162 ? 4.006 2.301 15.756 1.00 94.56 162 PRO A C 1
ATOM 1212 O O . PRO A 1 162 ? 2.915 2.635 16.219 1.00 94.56 162 PRO A O 1
ATOM 1215 N N . ALA A 1 163 ? 4.286 2.438 14.455 1.00 95.44 163 ALA A N 1
ATOM 1216 C CA . ALA A 1 163 ? 3.329 2.938 13.475 1.00 95.44 163 ALA A CA 1
ATOM 1217 C C . ALA A 1 163 ? 2.056 2.082 13.423 1.00 95.44 163 ALA A C 1
ATOM 1219 O O . ALA A 1 163 ? 0.974 2.639 13.244 1.00 95.44 163 ALA A O 1
ATOM 1220 N N . TRP A 1 164 ? 2.152 0.765 13.647 1.00 96.19 164 TRP A N 1
ATOM 1221 C CA . TRP A 1 164 ? 0.985 -0.118 13.723 1.00 96.19 164 TRP A CA 1
ATOM 1222 C C . TRP A 1 164 ? 0.090 0.203 14.916 1.00 96.19 164 TRP A C 1
ATOM 1224 O O . TRP A 1 164 ? -1.132 0.203 14.780 1.00 96.19 164 TRP A O 1
ATOM 1234 N N . ALA A 1 165 ? 0.683 0.510 16.071 1.00 93.56 165 ALA A N 1
ATOM 1235 C CA . ALA A 1 165 ? -0.068 0.896 17.261 1.00 93.56 165 ALA A CA 1
ATOM 1236 C C . ALA A 1 165 ? -0.767 2.251 17.065 1.00 93.56 165 ALA A C 1
ATOM 1238 O O . ALA A 1 165 ? -1.944 2.381 17.394 1.00 93.56 165 ALA A O 1
ATOM 1239 N N . VAL A 1 166 ? -0.080 3.228 16.456 1.00 95.69 166 VAL A N 1
ATOM 1240 C CA . VAL A 1 166 ? -0.637 4.564 16.155 1.00 95.69 166 VAL A CA 1
ATOM 1241 C C . VAL A 1 166 ? -1.893 4.480 15.286 1.00 95.69 166 VAL A C 1
ATOM 1243 O O . VAL A 1 166 ? -2.831 5.247 15.486 1.00 95.69 166 VAL A O 1
ATOM 1246 N N . ILE A 1 167 ? -1.928 3.545 14.336 1.00 95.88 167 ILE A N 1
ATOM 1247 C CA . ILE A 1 167 ? -3.061 3.380 13.416 1.00 95.88 167 ILE A CA 1
ATOM 1248 C C . ILE A 1 167 ? -4.087 2.343 13.884 1.00 95.88 167 ILE A C 1
ATOM 1250 O O . ILE A 1 167 ? -4.985 1.989 13.125 1.00 95.88 167 ILE A O 1
ATOM 1254 N N . GLY A 1 168 ? -3.936 1.797 15.095 1.00 96.44 168 GLY A N 1
ATOM 1255 C CA . GLY A 1 168 ? -4.802 0.725 15.597 1.00 96.44 168 GLY A CA 1
ATOM 1256 C C . GLY A 1 168 ? -4.793 -0.531 14.717 1.00 96.44 168 GLY A C 1
ATOM 1257 O O . GLY A 1 168 ? -5.796 -1.232 14.647 1.00 96.44 168 GLY A O 1
ATOM 1258 N N . ARG A 1 169 ? -3.682 -0.786 14.011 1.00 97.50 169 ARG A N 1
ATOM 1259 C CA . ARG A 1 169 ? -3.508 -1.856 13.009 1.00 97.50 169 ARG A CA 1
ATOM 1260 C C . ARG A 1 169 ? -4.514 -1.824 11.849 1.00 97.50 169 ARG A C 1
ATOM 1262 O O . ARG A 1 169 ? -4.643 -2.811 11.127 1.00 97.50 169 ARG A O 1
ATOM 1269 N N . ASP A 1 170 ? -5.176 -0.688 11.635 1.00 97.56 170 ASP A N 1
ATOM 1270 C CA . ASP A 1 170 ? -6.083 -0.455 10.515 1.00 97.56 170 ASP A CA 1
ATOM 1271 C C . ASP A 1 170 ? -5.399 0.393 9.440 1.00 97.56 170 ASP A C 1
ATOM 1273 O O . ASP A 1 170 ? -5.372 1.627 9.472 1.00 97.56 170 ASP A O 1
ATOM 1277 N N . LEU A 1 171 ? -4.821 -0.292 8.455 1.00 96.88 171 LEU A N 1
ATOM 1278 C CA . LEU A 1 171 ? -4.101 0.362 7.372 1.00 96.88 171 LEU A CA 1
ATOM 1279 C C . LEU A 1 171 ? -5.039 0.976 6.323 1.00 96.88 171 LEU A C 1
ATOM 1281 O O . LEU A 1 171 ? -4.605 1.827 5.544 1.00 96.88 171 LEU A O 1
ATOM 1285 N N . VAL A 1 172 ? -6.310 0.560 6.298 1.00 96.75 172 VAL A N 1
ATOM 1286 C CA . VAL A 1 172 ? -7.334 1.112 5.405 1.00 96.75 172 VAL A CA 1
ATOM 1287 C C . VAL A 1 172 ? -7.745 2.494 5.908 1.00 96.75 172 VAL A C 1
ATOM 1289 O O . VAL A 1 172 ? -7.682 3.464 5.153 1.00 96.75 172 VAL A O 1
ATOM 1292 N N . ALA A 1 173 ? -8.085 2.606 7.195 1.00 96.06 173 ALA A N 1
ATOM 1293 C CA . ALA A 1 173 ? -8.450 3.871 7.832 1.00 96.06 173 ALA A CA 1
ATOM 1294 C C . ALA A 1 173 ? -7.297 4.880 7.847 1.00 96.06 173 ALA A C 1
ATOM 1296 O O . ALA A 1 173 ? -7.511 6.086 7.737 1.00 96.06 173 ALA A O 1
ATOM 1297 N N . ALA A 1 174 ? -6.065 4.388 7.981 1.00 96.06 174 ALA A N 1
ATOM 1298 C CA . ALA A 1 174 ? -4.878 5.223 8.087 1.00 96.06 174 ALA A CA 1
ATOM 1299 C C . ALA A 1 174 ? -4.316 5.705 6.746 1.00 96.06 174 ALA A C 1
ATOM 1301 O O . ALA A 1 174 ? -3.253 6.332 6.732 1.00 96.06 174 ALA A O 1
ATOM 1302 N N . TYR A 1 175 ? -4.978 5.420 5.623 1.00 97.06 175 TYR A N 1
ATOM 1303 C CA . TYR A 1 175 ? -4.484 5.780 4.299 1.00 97.06 175 TYR A CA 1
ATOM 1304 C C . TYR A 1 175 ? -4.041 7.252 4.212 1.00 97.06 175 TYR A C 1
ATOM 1306 O O . TYR A 1 175 ? -4.748 8.174 4.613 1.00 97.06 175 TYR A O 1
ATOM 1314 N N . GLY A 1 176 ? -2.825 7.472 3.705 1.00 93.50 176 GLY A N 1
ATOM 1315 C CA . GLY A 1 176 ? -2.248 8.806 3.511 1.00 93.50 176 GLY A CA 1
ATOM 1316 C C . GLY A 1 176 ? -1.679 9.480 4.768 1.00 93.50 176 GLY A C 1
ATOM 1317 O O . GLY A 1 176 ? -0.940 10.462 4.629 1.00 93.50 176 GLY A O 1
ATOM 1318 N N . THR A 1 177 ? -1.943 8.954 5.969 1.00 95.50 177 THR A N 1
ATOM 1319 C CA . THR A 1 177 ? -1.367 9.465 7.227 1.00 95.50 177 THR A CA 1
ATOM 1320 C C . THR A 1 177 ? 0.157 9.269 7.283 1.00 95.50 177 THR A C 1
ATOM 1322 O O . THR A 1 177 ? 0.701 8.424 6.566 1.00 95.50 177 THR A O 1
ATOM 1325 N N . PRO A 1 178 ? 0.888 10.005 8.144 1.00 95.44 178 PRO A N 1
ATOM 1326 C CA . PRO A 1 178 ? 2.332 9.811 8.304 1.00 95.44 178 PRO A CA 1
ATOM 1327 C C . PRO A 1 178 ? 2.732 8.374 8.674 1.00 95.44 178 PRO A C 1
ATOM 1329 O O . PRO A 1 178 ? 3.677 7.838 8.099 1.00 95.44 178 PRO A O 1
ATOM 1332 N N . ALA A 1 179 ? 1.981 7.718 9.564 1.00 95.69 179 ALA A N 1
ATOM 1333 C CA . ALA A 1 179 ? 2.235 6.331 9.956 1.00 95.69 179 ALA A CA 1
ATOM 1334 C C . ALA A 1 179 ? 2.078 5.363 8.770 1.00 95.69 179 ALA A C 1
ATOM 1336 O O . ALA A 1 179 ? 2.959 4.539 8.524 1.00 95.69 179 ALA A O 1
ATOM 1337 N N . TRP A 1 180 ? 1.026 5.531 7.961 1.00 96.50 180 TRP A N 1
ATOM 1338 C CA . TRP A 1 180 ? 0.850 4.760 6.728 1.00 96.50 180 TRP A CA 1
ATOM 1339 C C . TRP A 1 180 ? 2.001 4.982 5.742 1.00 96.50 180 TRP A C 1
ATOM 1341 O O . TRP A 1 180 ? 2.520 4.025 5.169 1.00 96.50 180 TRP A O 1
ATOM 1351 N N . ARG A 1 181 ? 2.449 6.234 5.566 1.00 96.44 181 ARG A N 1
ATOM 1352 C CA . ARG A 1 181 ? 3.569 6.560 4.663 1.00 96.44 181 ARG A CA 1
ATOM 1353 C C . ARG A 1 181 ? 4.888 5.960 5.140 1.00 96.44 181 ARG A C 1
ATOM 1355 O O . ARG A 1 181 ? 5.662 5.495 4.308 1.00 96.44 181 ARG A O 1
ATOM 1362 N N . SER A 1 182 ? 5.121 5.934 6.450 1.00 95.88 182 SER A N 1
ATOM 1363 C CA . SER A 1 182 ? 6.278 5.267 7.051 1.00 95.88 182 SER A CA 1
ATOM 1364 C C . SER A 1 182 ? 6.291 3.775 6.723 1.00 95.88 182 SER A C 1
ATOM 1366 O O . SER A 1 182 ? 7.261 3.276 6.152 1.00 95.88 182 SER A O 1
ATOM 1368 N N . LEU A 1 183 ? 5.181 3.077 6.975 1.00 96.81 183 LEU A N 1
ATOM 1369 C CA . LEU A 1 183 ? 5.053 1.652 6.664 1.00 96.81 183 LEU A CA 1
ATOM 1370 C C . LEU A 1 183 ? 5.182 1.387 5.155 1.00 96.81 183 LEU A C 1
ATOM 1372 O O . LEU A 1 183 ? 5.839 0.432 4.746 1.00 96.81 183 LEU A O 1
ATOM 1376 N N . ALA A 1 184 ? 4.608 2.246 4.305 1.00 96.81 184 ALA A N 1
ATOM 1377 C CA . ALA A 1 184 ? 4.721 2.118 2.852 1.00 96.81 184 ALA A CA 1
ATOM 1378 C C . ALA A 1 184 ? 6.171 2.295 2.372 1.00 96.81 184 ALA A C 1
ATOM 1380 O O . ALA A 1 184 ? 6.626 1.575 1.481 1.00 96.81 184 ALA A O 1
ATOM 1381 N N . TRP A 1 185 ? 6.919 3.224 2.974 1.00 96.12 185 TRP A N 1
ATOM 1382 C CA . TRP A 1 185 ? 8.341 3.411 2.691 1.00 96.12 185 TRP A CA 1
ATOM 1383 C C . TRP A 1 185 ? 9.161 2.175 3.064 1.00 96.12 185 TRP A C 1
ATOM 1385 O O . TRP A 1 185 ? 9.959 1.707 2.246 1.00 96.12 185 TRP A O 1
ATOM 1395 N N . GLN A 1 186 ? 8.921 1.616 4.254 1.00 95.50 186 GLN A N 1
ATOM 1396 C CA . GLN A 1 186 ? 9.545 0.366 4.689 1.00 95.50 186 GLN A CA 1
ATOM 1397 C C . GLN A 1 186 ? 9.218 -0.773 3.719 1.00 95.50 186 GLN A C 1
ATOM 1399 O O . GLN A 1 186 ? 10.126 -1.449 3.244 1.00 95.50 186 GLN A O 1
ATOM 1404 N N . ARG A 1 187 ? 7.946 -0.928 3.328 1.00 94.75 187 ARG A N 1
ATOM 1405 C CA . ARG A 1 187 ? 7.507 -1.982 2.402 1.00 94.75 187 ARG A CA 1
ATOM 1406 C C . ARG A 1 187 ? 8.138 -1.851 1.022 1.00 94.75 187 ARG A C 1
ATOM 1408 O O . ARG A 1 187 ? 8.476 -2.862 0.418 1.00 94.75 187 ARG A O 1
ATOM 1415 N N . LEU A 1 188 ? 8.323 -0.631 0.512 1.00 94.69 188 LEU A 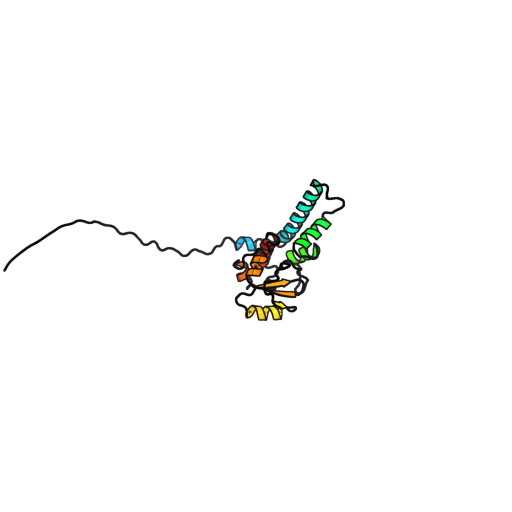N 1
ATOM 1416 C CA . LEU A 1 188 ? 9.045 -0.438 -0.746 1.00 94.69 188 LEU A CA 1
ATOM 1417 C C . LEU A 1 188 ? 10.470 -0.994 -0.633 1.00 94.69 188 LEU A C 1
ATOM 1419 O O . LEU A 1 188 ? 10.920 -1.655 -1.564 1.00 94.69 188 LEU A O 1
ATOM 1423 N N . HIS A 1 189 ? 11.157 -0.763 0.486 1.00 93.00 189 HIS A N 1
ATOM 1424 C CA . HIS A 1 189 ? 12.549 -1.178 0.706 1.00 93.00 189 HIS A CA 1
ATOM 1425 C C . HIS A 1 189 ? 12.708 -2.610 1.220 1.00 93.00 189 HIS A C 1
ATOM 1427 O O . HIS A 1 189 ? 13.825 -3.127 1.224 1.00 93.00 189 HIS A O 1
ATOM 1433 N N . ALA A 1 190 ? 11.615 -3.254 1.620 1.00 90.31 190 ALA A N 1
ATOM 1434 C CA . ALA A 1 190 ? 11.622 -4.655 1.981 1.00 90.31 190 ALA A CA 1
ATOM 1435 C C . ALA A 1 190 ? 12.098 -5.504 0.786 1.00 90.31 190 ALA A C 1
ATOM 1437 O O . ALA A 1 190 ? 11.709 -5.239 -0.360 1.00 90.31 190 ALA A O 1
ATOM 1438 N N . PRO A 1 191 ? 12.935 -6.529 1.022 1.00 76.56 191 PRO A N 1
ATOM 1439 C CA . PRO A 1 191 ? 13.333 -7.448 -0.031 1.00 76.56 191 PRO A CA 1
ATOM 1440 C C . PRO A 1 191 ? 12.086 -8.093 -0.647 1.00 76.56 191 PRO A C 1
ATOM 1442 O O . PRO A 1 191 ? 11.147 -8.479 0.053 1.00 76.56 191 PRO A O 1
ATOM 1445 N N . ALA A 1 192 ? 12.062 -8.188 -1.976 1.00 59.38 192 ALA A N 1
ATOM 1446 C CA . ALA A 1 192 ? 10.973 -8.841 -2.683 1.00 59.38 192 ALA A CA 1
ATOM 1447 C C . ALA A 1 192 ? 10.970 -10.337 -2.334 1.00 59.38 192 ALA A C 1
ATOM 1449 O O . ALA A 1 192 ? 11.784 -11.082 -2.863 1.00 59.38 192 ALA A O 1
ATOM 1450 N N . GLY A 1 193 ? 10.068 -10.733 -1.430 1.00 54.09 193 GLY A N 1
ATOM 1451 C CA . GLY A 1 193 ? 9.669 -12.115 -1.151 1.00 54.09 193 GLY A CA 1
ATOM 1452 C C . GLY A 1 193 ? 10.819 -13.071 -0.836 1.00 54.09 193 GLY A C 1
ATOM 1453 O O . GLY A 1 193 ? 11.277 -13.791 -1.714 1.00 54.09 193 GLY A O 1
ATOM 1454 N N . ALA A 1 194 ? 11.230 -13.137 0.430 1.00 32.62 194 ALA A N 1
ATOM 1455 C CA . ALA A 1 194 ? 11.967 -14.282 0.956 1.00 32.62 194 ALA A CA 1
ATOM 1456 C C . ALA A 1 194 ? 10.988 -15.347 1.481 1.00 32.62 194 ALA A C 1
ATOM 1458 O O . ALA A 1 194 ? 11.053 -15.668 2.657 1.00 32.62 194 ALA A O 1
ATOM 1459 N N . PHE A 1 195 ? 10.064 -15.838 0.646 1.00 36.91 195 PHE A N 1
ATOM 1460 C CA . PHE A 1 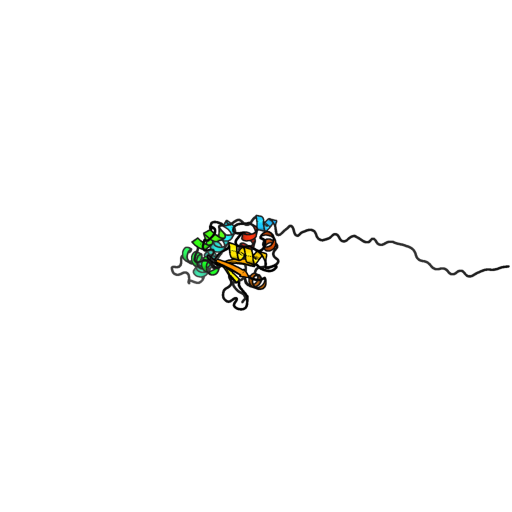195 ? 9.230 -17.016 0.933 1.00 36.91 195 PHE A CA 1
ATOM 1461 C C . PHE A 1 195 ? 8.878 -17.741 -0.369 1.00 36.91 195 PHE A C 1
ATOM 1463 O O . PHE A 1 195 ? 8.307 -17.087 -1.274 1.00 36.91 195 PHE A O 1
#

Secondary structure (DSSP, 8-state):
----------------------PPPPP-TTTHHHHTT--HHHHHHHHHHHHHHHHHHHHHTTTTTT--HHHHHHHHHHHTT-SSHHHHHHHHTT-PPTTS--TTTT--TT-TTS--EEESSHHHHHHHHTT-TT-EEEEETTEEEEE-HHHHHHTT--TT-HHHHHTTTBTTTTTTSHHHHHHHHHHHHS-S---

Radius of gyration: 28.42 Å; Cα contacts (8 Å, |Δi|>4): 244; chains: 1; bounding box: 58×35×123 Å

Solvent-accessible surface area (backbone atoms only — not comparable to full-atom values): 11497 Å² total; per-residue (Å²): 133,86,76,93,85,91,85,83,88,81,90,82,84,90,83,89,81,85,85,78,81,81,76,79,84,74,81,81,74,69,63,62,65,56,27,68,65,55,50,39,64,56,54,41,43,49,42,52,48,53,13,48,54,49,52,57,47,28,54,74,70,69,67,31,80,90,68,49,72,67,56,32,31,30,49,39,20,38,77,55,27,20,94,20,41,70,51,36,45,28,53,44,46,56,65,60,58,94,76,44,71,61,26,39,53,78,55,66,84,86,55,86,86,64,73,70,50,81,28,74,47,69,70,60,47,53,59,54,44,78,75,38,97,66,46,34,37,39,50,39,31,60,29,34,35,38,32,43,52,71,57,37,43,61,51,49,42,66,68,81,42,66,48,41,64,78,42,71,30,31,52,59,84,29,59,71,36,41,48,44,44,39,53,51,51,46,44,68,71,24,70,86,63,95,118

Nearest PDB structures (foldseek):
  6jxh-assembly1_A  TM=2.852E-01  e=4.181E+00  Sus scrofa
  3w3x-assembly1_A  TM=2.222E-01  e=4.181E+00  Saccharomyces cerevisiae
  3w3y-assembly1_A  TM=2.410E-01  e=5.483E+00  Saccharomyces cerevisiae S288C

pLDDT: mean 82.58, std 21.35, range [32.47, 97.75]

Organism: Comamonas testosteroni (strain DSM 14576 / KF-1) (NCBI:txid399795)

Foldseek 3Di:
DDDDDDDDDDDDDDDDDDDDDDDDDDDPPPPVVVLQPQALVVQLVLLLVQLVVVCVVCVVVVNNPVPDSLNSSQVSCVLLFHNGNVLSCCQSNLNDDQQAFNGCNLDAPPPVVWDKAKFLDPVVVVVVLVVDPFWAWADHTRIIIITGQVSCVQLVHHSPPVLCVVCVNYLSVCRPPSSNNSSSVSSSVRPRGPD

Mean predicted aligned error: 11.08 Å

Sequence (195 aa):
MSSETVNAMSSGQALPAGAAAIDPPGPAMGASSAAERLSPQVLIGEIKVRARVRLSRARREGAAGSTSLRDHLHQAAREAGFAGWEQARRVLGALAAPGDDMGSFWHVPRSGILPHIWFSEYAQARSVLAQQVDGFLLPYRRQCFIVQAPFIEALGLNPADPAWAVIGRDLVAAYGTPAWRSLAWQRLHAPAGAF